Protein AF-A0A1L5J5A4-F1 (afdb_monomer_lite)

Structure (mmCIF, N/CA/C/O backbone):
data_AF-A0A1L5J5A4-F1
#
_entry.id   AF-A0A1L5J5A4-F1
#
loop_
_atom_site.group_PDB
_atom_site.id
_atom_site.type_symbol
_atom_site.label_atom_id
_atom_site.label_alt_id
_atom_site.label_comp_id
_atom_site.label_asym_id
_atom_site.label_entity_id
_atom_site.label_seq_id
_atom_site.pdbx_PDB_ins_code
_atom_site.Cartn_x
_atom_site.Cartn_y
_atom_site.Cartn_z
_atom_site.occupancy
_atom_site.B_iso_or_equiv
_atom_site.auth_seq_id
_atom_site.auth_comp_id
_atom_site.auth_asym_id
_atom_site.auth_atom_id
_atom_site.pdbx_PDB_model_num
ATOM 1 N N . ALA A 1 1 ? -9.194 -2.934 3.093 1.00 91.50 1 ALA A N 1
ATOM 2 C CA . ALA A 1 1 ? -9.887 -3.211 4.375 1.00 91.50 1 ALA A CA 1
ATOM 3 C C . ALA A 1 1 ? -11.382 -3.439 4.165 1.00 91.50 1 ALA A C 1
ATOM 5 O O . ALA A 1 1 ? -11.860 -4.494 4.552 1.00 91.50 1 ALA A O 1
ATOM 6 N N . LEU A 1 2 ? -12.110 -2.509 3.529 1.00 96.38 2 LEU A N 1
ATOM 7 C CA . LEU A 1 2 ? -13.568 -2.620 3.342 1.00 96.38 2 LEU A CA 1
ATOM 8 C C . LEU A 1 2 ? -14.022 -3.812 2.479 1.00 96.38 2 LEU A C 1
ATOM 10 O O . LEU A 1 2 ? -15.184 -4.178 2.550 1.00 96.38 2 LEU A O 1
ATOM 14 N N . ASP A 1 3 ? -13.128 -4.470 1.741 1.00 97.81 3 ASP A N 1
ATOM 15 C CA . ASP A 1 3 ? -13.433 -5.742 1.060 1.00 97.81 3 ASP A CA 1
ATOM 16 C C . ASP A 1 3 ? -13.565 -6.932 2.031 1.00 97.81 3 ASP A C 1
ATOM 18 O O . ASP A 1 3 ? -14.167 -7.946 1.694 1.00 97.81 3 ASP A O 1
ATOM 22 N N . PHE A 1 4 ? -13.026 -6.806 3.251 1.00 98.12 4 PHE A N 1
ATOM 23 C CA . PHE A 1 4 ? -13.013 -7.854 4.283 1.00 98.12 4 PHE A CA 1
ATOM 24 C C . PHE A 1 4 ? -13.818 -7.489 5.535 1.00 98.12 4 PHE A C 1
ATOM 26 O O . PHE A 1 4 ? -14.184 -8.380 6.303 1.00 98.12 4 PHE A O 1
ATOM 33 N N . VAL A 1 5 ? -14.073 -6.196 5.750 1.00 97.88 5 VAL A N 1
ATOM 34 C CA . VAL A 1 5 ? -14.747 -5.646 6.932 1.00 97.88 5 VAL A CA 1
ATOM 35 C C . VAL A 1 5 ? -16.132 -5.144 6.548 1.00 97.88 5 VAL A C 1
ATOM 37 O O . VAL A 1 5 ? -16.253 -4.256 5.706 1.00 97.88 5 VAL A O 1
ATOM 40 N N . ASP A 1 6 ? -17.162 -5.676 7.200 1.00 97.44 6 ASP A N 1
ATOM 41 C CA . ASP A 1 6 ? -18.549 -5.253 7.017 1.00 97.44 6 ASP A CA 1
ATOM 42 C C . ASP A 1 6 ? -18.928 -4.175 8.046 1.00 97.44 6 ASP A C 1
ATOM 44 O O . ASP A 1 6 ? -19.120 -4.441 9.237 1.00 97.44 6 ASP A O 1
ATOM 48 N N . MET A 1 7 ? -19.066 -2.938 7.562 1.00 92.00 7 MET A N 1
ATOM 49 C CA . MET A 1 7 ? -19.406 -1.770 8.380 1.00 92.00 7 MET A CA 1
ATOM 50 C C . MET A 1 7 ? -20.807 -1.864 9.000 1.00 92.00 7 MET A C 1
ATOM 52 O O . MET A 1 7 ? -21.028 -1.356 10.096 1.00 92.00 7 MET A O 1
ATOM 56 N N . VAL A 1 8 ? -21.769 -2.492 8.320 1.00 91.19 8 VAL A N 1
ATOM 57 C CA . VAL A 1 8 ? -23.135 -2.637 8.846 1.00 91.19 8 VAL A CA 1
ATOM 58 C C . VAL A 1 8 ? -23.162 -3.726 9.912 1.00 91.19 8 VAL A C 1
ATOM 60 O O . VAL A 1 8 ? -23.817 -3.560 10.939 1.00 91.19 8 VAL A O 1
ATOM 63 N N . SER A 1 9 ? -22.390 -4.799 9.725 1.00 96.50 9 SER A N 1
ATOM 64 C CA . SER A 1 9 ? -22.223 -5.843 10.743 1.00 96.50 9 SER A CA 1
ATOM 65 C C . SER A 1 9 ? -21.657 -5.287 12.057 1.00 96.50 9 SER A C 1
ATOM 67 O O . SER A 1 9 ? -22.151 -5.637 13.127 1.00 96.50 9 SER A O 1
ATOM 69 N N . ALA A 1 10 ? -20.714 -4.337 11.997 1.00 97.38 10 ALA A N 1
ATOM 70 C CA . ALA A 1 10 ? -20.144 -3.673 13.180 1.00 97.38 10 ALA A CA 1
ATOM 71 C C . ALA A 1 10 ? -21.185 -2.977 14.088 1.00 97.38 10 ALA A C 1
ATOM 73 O O . ALA A 1 10 ? -20.961 -2.823 15.293 1.00 97.38 10 ALA A O 1
ATOM 74 N N . LEU A 1 11 ? -22.341 -2.570 13.547 1.00 96.19 11 LEU A N 1
ATOM 75 C CA . LEU A 1 11 ? -23.434 -1.973 14.330 1.00 96.19 11 LEU A CA 1
ATOM 76 C C . LEU A 1 11 ? -24.084 -2.957 15.311 1.00 96.19 11 LEU A C 1
ATOM 78 O O . LEU A 1 11 ? -24.746 -2.521 16.249 1.00 96.19 11 LEU A O 1
ATOM 82 N N . ASN A 1 12 ? -23.897 -4.260 15.091 1.00 97.56 12 ASN A N 1
ATOM 83 C CA . ASN A 1 12 ? -24.468 -5.331 15.906 1.00 97.56 12 ASN A CA 1
ATOM 84 C C . ASN A 1 12 ? -23.473 -5.914 16.922 1.00 97.56 12 ASN A C 1
ATOM 86 O O . ASN A 1 12 ? -23.814 -6.867 17.615 1.00 97.56 12 ASN A O 1
ATOM 90 N N . ALA A 1 13 ? -22.252 -5.383 16.988 1.00 98.56 13 ALA A N 1
ATOM 91 C CA . ALA A 1 13 ? -21.214 -5.869 17.890 1.00 98.56 13 ALA A CA 1
ATOM 92 C C . ALA A 1 13 ? -21.530 -5.569 19.359 1.00 98.56 13 ALA A C 1
ATOM 94 O O . ALA A 1 13 ? -22.052 -4.496 19.668 1.00 98.56 13 ALA A O 1
ATOM 95 N N . ASP A 1 14 ? -21.134 -6.454 20.273 1.00 98.69 14 ASP A N 1
ATOM 96 C CA . ASP A 1 14 ? -21.024 -6.106 21.692 1.00 98.69 14 ASP A CA 1
ATOM 97 C C . ASP A 1 14 ? -19.698 -5.352 21.934 1.00 98.69 14 ASP A C 1
ATOM 99 O O . ASP A 1 14 ? -18.616 -5.924 21.740 1.00 98.69 14 ASP A O 1
ATOM 103 N N . PRO A 1 15 ? -19.721 -4.078 22.382 1.00 98.75 15 PRO A N 1
ATOM 104 C CA . PRO A 1 15 ? -18.502 -3.331 22.681 1.00 98.75 15 PRO A CA 1
ATOM 105 C C . PRO A 1 15 ? -17.607 -3.989 23.734 1.00 98.75 15 PRO A C 1
ATOM 107 O O . PRO A 1 15 ? -16.386 -3.822 23.688 1.00 98.75 15 PRO A O 1
ATOM 110 N N . LYS A 1 16 ? -18.182 -4.741 24.682 1.00 98.81 16 LYS A N 1
ATOM 111 C CA . LYS A 1 16 ? -17.401 -5.463 25.689 1.00 98.81 16 LYS A CA 1
ATOM 112 C C . LYS A 1 16 ? -16.663 -6.642 25.062 1.00 98.81 16 LYS A C 1
ATOM 114 O O . LYS A 1 16 ? -15.454 -6.741 25.236 1.00 98.81 16 LYS A O 1
ATOM 119 N N . ALA A 1 17 ? -17.352 -7.474 24.286 1.00 98.81 17 ALA A N 1
ATOM 120 C CA . ALA A 1 17 ? -16.714 -8.570 23.558 1.00 98.81 17 ALA A CA 1
ATOM 121 C C . ALA A 1 17 ? -15.677 -8.060 22.537 1.00 98.81 17 ALA A C 1
ATOM 123 O O . ALA A 1 17 ? -14.612 -8.651 22.379 1.00 98.81 17 ALA A O 1
ATOM 124 N N . THR A 1 18 ? -15.935 -6.911 21.903 1.00 98.88 18 THR A N 1
ATOM 125 C CA . THR A 1 18 ? -14.967 -6.232 21.022 1.00 98.88 18 THR A CA 1
ATOM 126 C C . THR A 1 18 ? -13.711 -5.805 21.786 1.00 98.88 18 THR A C 1
ATOM 128 O O . THR A 1 18 ? -12.595 -5.990 21.307 1.00 98.88 18 THR A O 1
ATOM 131 N N . SER A 1 19 ? -13.882 -5.267 22.996 1.00 98.81 19 SER A N 1
ATOM 132 C CA . SER A 1 19 ? -12.781 -4.915 23.897 1.00 98.81 19 SER A CA 1
ATOM 133 C C . SER A 1 19 ? -11.954 -6.133 24.306 1.00 98.81 19 SER A C 1
ATOM 135 O O . SER A 1 19 ? -10.729 -6.092 24.204 1.00 98.81 19 SER A O 1
ATOM 137 N N . GLU A 1 20 ? -12.613 -7.224 24.702 1.00 98.81 20 GLU A N 1
ATOM 138 C CA . GLU A 1 20 ? -11.960 -8.490 25.051 1.00 98.81 20 GLU A CA 1
ATOM 139 C C . GLU A 1 20 ? -11.174 -9.061 23.858 1.00 98.81 20 GLU A C 1
ATOM 141 O O . GLU A 1 20 ? -10.016 -9.449 24.018 1.00 98.81 20 GLU A O 1
ATOM 146 N N . LEU A 1 21 ? -11.751 -9.033 22.647 1.00 98.62 21 LEU A N 1
ATOM 147 C CA . LEU A 1 21 ? -11.064 -9.433 21.416 1.00 98.62 21 LEU A CA 1
ATOM 148 C C . LEU A 1 21 ? -9.815 -8.578 21.167 1.00 98.62 21 LEU A C 1
ATOM 150 O O . LEU A 1 21 ? -8.727 -9.133 21.017 1.00 98.62 21 LEU A O 1
ATOM 154 N N . ALA A 1 22 ? -9.946 -7.250 21.167 1.00 98.69 22 ALA A N 1
ATOM 155 C CA . ALA A 1 22 ? -8.833 -6.338 20.907 1.00 98.69 22 ALA A CA 1
ATOM 156 C C . ALA A 1 22 ? -7.679 -6.527 21.910 1.00 98.69 22 ALA A C 1
ATOM 158 O O . ALA A 1 22 ? -6.513 -6.556 21.518 1.00 98.69 22 ALA A O 1
ATOM 159 N N . GLN A 1 23 ? -7.999 -6.721 23.194 1.00 98.69 23 GLN A N 1
ATOM 160 C CA . GLN A 1 23 ? -7.014 -6.974 24.253 1.00 98.69 23 GLN A CA 1
ATOM 161 C C . GLN A 1 23 ? -6.383 -8.368 24.171 1.00 98.69 23 GLN A C 1
ATOM 163 O O . GLN A 1 23 ? -5.263 -8.560 24.639 1.00 98.69 23 GLN A O 1
ATOM 168 N N . SER A 1 24 ? -7.077 -9.346 23.580 1.00 98.56 24 SER A N 1
ATOM 169 C CA . SER A 1 24 ? -6.535 -10.698 23.400 1.00 98.56 24 SER A CA 1
ATOM 170 C C . SER A 1 24 ? -5.457 -10.779 22.316 1.00 98.56 24 SER A C 1
ATOM 172 O O . SER A 1 24 ? -4.601 -11.660 22.378 1.00 98.56 24 SER A O 1
ATOM 174 N N . ILE A 1 25 ? -5.481 -9.864 21.339 1.00 98.12 25 ILE A N 1
ATOM 175 C CA . ILE A 1 25 ? -4.564 -9.877 20.189 1.00 98.12 25 ILE A CA 1
ATOM 176 C C . ILE A 1 25 ? -3.464 -8.816 20.274 1.00 98.12 25 ILE A C 1
ATOM 178 O O . ILE A 1 25 ? -2.493 -8.887 19.523 1.00 98.12 25 ILE A O 1
ATOM 182 N N . SER A 1 26 ? -3.615 -7.810 21.142 1.00 98.38 26 SER A N 1
ATOM 183 C CA . SER A 1 26 ? -2.713 -6.662 21.183 1.00 98.38 26 SER A CA 1
ATOM 184 C C . SER A 1 26 ? -2.706 -5.945 22.534 1.00 98.38 26 SER A C 1
ATOM 186 O O . SER A 1 26 ? -3.701 -5.901 23.255 1.00 98.38 26 SER A O 1
ATOM 188 N N . SER A 1 27 ? -1.577 -5.305 22.844 1.00 97.69 27 SER A N 1
ATOM 189 C CA . SER A 1 27 ? -1.415 -4.373 23.964 1.00 97.69 27 SER A CA 1
ATOM 190 C C . SER A 1 27 ? -1.791 -2.923 23.619 1.00 97.69 27 SER A C 1
ATOM 192 O O . SER A 1 27 ? -1.535 -2.019 24.420 1.00 97.69 27 SER A O 1
ATOM 194 N N . TYR A 1 28 ? -2.406 -2.678 22.453 1.00 98.19 28 TYR A N 1
ATOM 195 C CA . TYR A 1 28 ? -2.808 -1.337 22.033 1.00 98.19 28 TYR A CA 1
ATOM 196 C C . TYR A 1 28 ? -3.770 -0.694 23.057 1.00 98.19 28 TYR A C 1
ATOM 198 O O . TYR A 1 28 ? -4.799 -1.282 23.414 1.00 98.19 28 TYR A O 1
ATOM 206 N N . PRO A 1 29 ? -3.482 0.528 23.547 1.00 97.44 29 PRO A N 1
ATOM 207 C CA . PRO A 1 29 ? -4.173 1.085 24.712 1.00 97.44 29 PRO A CA 1
ATOM 208 C C . PRO A 1 29 ? -5.627 1.498 24.452 1.00 97.44 29 PRO A C 1
ATOM 210 O O . PRO A 1 29 ? -6.421 1.576 25.391 1.00 97.44 29 PRO A O 1
ATOM 213 N N . LYS A 1 30 ? -6.007 1.791 23.202 1.00 98.06 30 LYS A N 1
ATOM 214 C CA . LYS A 1 30 ? -7.375 2.214 22.857 1.00 98.06 30 LYS A CA 1
ATOM 215 C C . LYS A 1 30 ? -8.279 1.007 22.618 1.00 98.06 30 LYS A C 1
ATOM 217 O O . LYS A 1 30 ? -8.730 0.762 21.508 1.00 98.06 30 LYS A O 1
ATOM 222 N N . SER A 1 31 ? -8.523 0.249 23.679 1.00 98.38 31 SER A N 1
ATOM 223 C CA . SER A 1 31 ? -9.217 -1.039 23.604 1.00 98.38 31 SER A CA 1
ATOM 224 C C . SER A 1 31 ? -10.299 -1.202 24.669 1.00 98.38 31 SER A C 1
ATOM 226 O O . SER A 1 31 ? -10.695 -2.322 24.966 1.00 98.38 31 SER A O 1
ATOM 228 N N . SER A 1 32 ? -10.776 -0.117 25.290 1.00 98.62 32 SER A N 1
ATOM 229 C CA . SER A 1 32 ? -11.789 -0.196 26.353 1.00 98.62 32 SER A CA 1
ATOM 230 C C . SER A 1 32 ? -13.206 -0.433 25.800 1.00 98.62 32 SER A C 1
ATOM 232 O O . SER A 1 32 ? -13.511 0.010 24.688 1.00 98.62 32 SER A O 1
ATOM 234 N N . PRO A 1 33 ? -14.126 -1.040 26.578 1.00 98.69 33 PRO A N 1
ATOM 235 C CA . PRO A 1 33 ? -15.514 -1.215 26.140 1.00 98.69 33 PRO A CA 1
ATOM 236 C C . PRO A 1 33 ? -16.207 0.118 25.829 1.00 98.69 33 PRO A C 1
ATOM 238 O O . PRO A 1 33 ? -16.959 0.226 24.864 1.00 98.69 33 PRO A O 1
ATOM 241 N N . GLY A 1 34 ? -15.916 1.159 26.620 1.00 98.62 34 GLY A N 1
ATOM 242 C CA . GLY A 1 34 ? -16.444 2.507 26.397 1.00 98.62 34 GLY A CA 1
ATOM 243 C C . GLY A 1 34 ? -15.971 3.112 25.074 1.00 98.62 34 GLY A C 1
ATOM 244 O O . GLY A 1 34 ? -16.781 3.662 24.336 1.00 98.62 34 GLY A O 1
ATOM 245 N N . TYR A 1 35 ? -14.692 2.933 24.726 1.00 98.62 35 TYR A N 1
ATOM 246 C CA . TYR A 1 35 ? -14.148 3.387 23.444 1.00 98.62 35 TYR A CA 1
ATOM 247 C C . TYR A 1 35 ? -14.866 2.730 22.257 1.00 98.62 35 TYR A C 1
ATOM 249 O O . TYR A 1 35 ? -15.306 3.427 21.342 1.00 98.62 35 TYR A O 1
ATOM 257 N N . PHE A 1 36 ? -15.051 1.407 22.287 1.00 98.75 36 PHE A N 1
ATOM 258 C CA . PHE A 1 36 ? -15.766 0.707 21.216 1.00 98.75 36 PHE A CA 1
ATOM 259 C C . PHE A 1 36 ? -17.254 1.064 21.168 1.00 98.75 36 PHE A C 1
ATOM 261 O O . PHE A 1 36 ? -17.804 1.205 20.078 1.00 98.75 36 PHE A O 1
ATOM 268 N N . SER A 1 37 ? -17.890 1.305 22.317 1.00 98.62 37 SER A N 1
ATOM 269 C CA . SER A 1 37 ? -19.266 1.809 22.379 1.00 98.62 37 SER A CA 1
ATOM 270 C C . SER A 1 37 ? -19.386 3.184 21.713 1.00 98.62 37 SER A C 1
ATOM 272 O O . SER A 1 37 ? -20.321 3.425 20.949 1.00 98.62 37 SER A O 1
ATOM 274 N N . ASP A 1 38 ? -18.432 4.086 21.953 1.00 98.56 38 ASP A N 1
ATOM 275 C CA . ASP A 1 38 ? -18.410 5.410 21.329 1.00 98.56 38 ASP A CA 1
ATOM 276 C C . ASP A 1 38 ? -18.155 5.329 19.817 1.00 98.56 38 ASP A C 1
ATOM 278 O O . ASP A 1 38 ? -18.808 6.036 19.044 1.00 98.56 38 ASP A O 1
ATOM 282 N N . MET A 1 39 ? -17.262 4.438 19.371 1.00 97.94 39 MET A N 1
ATOM 283 C CA . MET A 1 39 ? -17.015 4.201 17.943 1.00 97.94 39 MET A CA 1
ATOM 284 C C . MET A 1 39 ? -18.236 3.608 17.241 1.00 97.94 39 MET A C 1
ATOM 286 O O . MET A 1 39 ? -18.628 4.094 16.177 1.00 97.94 39 MET A O 1
ATOM 290 N N . GLN A 1 40 ? -18.891 2.625 17.859 1.00 98.06 40 GLN A N 1
ATOM 291 C CA . GLN A 1 40 ? -20.128 2.048 17.343 1.00 98.06 40 GLN A CA 1
ATOM 292 C C . GLN A 1 40 ? -21.233 3.100 17.273 1.00 98.06 40 GLN A C 1
ATOM 294 O O . GLN A 1 40 ? -21.901 3.219 16.250 1.00 98.06 40 GLN A O 1
ATOM 299 N N . LYS A 1 41 ? -21.401 3.917 18.320 1.00 97.94 41 LYS A N 1
ATOM 300 C CA . LYS A 1 41 ? -22.377 5.012 18.332 1.00 97.94 41 LYS A CA 1
ATOM 301 C C . LYS A 1 41 ? -22.089 6.033 17.235 1.00 97.94 41 LYS A C 1
ATOM 303 O O . LYS A 1 41 ? -23.014 6.477 16.563 1.00 97.94 41 LYS A O 1
ATOM 308 N N . LYS A 1 42 ? -20.822 6.399 17.026 1.00 96.12 42 LYS A N 1
ATOM 309 C CA . LYS A 1 42 ? -20.411 7.304 15.946 1.00 96.12 42 LYS A CA 1
ATOM 310 C C . LYS A 1 42 ? -20.781 6.737 14.574 1.00 96.12 42 LYS A C 1
ATOM 312 O O . LYS A 1 42 ? -21.346 7.466 13.759 1.00 96.12 42 LYS A O 1
ATOM 317 N N . LEU A 1 43 ? -20.510 5.452 14.342 1.00 94.62 43 LEU A N 1
ATOM 318 C CA . LEU A 1 43 ? -20.893 4.762 13.110 1.00 94.62 43 LEU A CA 1
ATOM 319 C C . LEU A 1 43 ? -22.417 4.693 12.948 1.00 94.62 43 LEU A C 1
ATOM 321 O O . LEU A 1 43 ? -22.934 5.003 11.880 1.00 94.62 43 LEU A O 1
ATOM 325 N N . LYS A 1 44 ? -23.139 4.357 14.019 1.00 95.12 44 LYS A N 1
ATOM 326 C CA . LYS A 1 44 ? -24.601 4.283 14.039 1.00 95.12 44 LYS A CA 1
ATOM 327 C C . LYS A 1 44 ? -25.238 5.616 13.667 1.00 95.12 44 LYS A C 1
ATOM 329 O O . LYS A 1 44 ? -26.027 5.656 12.732 1.00 95.12 44 LYS A O 1
ATOM 334 N N . THR A 1 45 ? -24.832 6.707 14.314 1.00 95.12 45 THR A N 1
ATOM 335 C CA . THR A 1 45 ? -25.320 8.057 13.993 1.00 95.12 45 THR A CA 1
ATOM 336 C C . THR A 1 45 ? -25.052 8.423 12.532 1.00 95.12 45 THR A C 1
ATOM 338 O O . THR A 1 45 ? -25.902 9.027 11.883 1.00 95.12 45 THR A O 1
ATOM 341 N N . PHE A 1 46 ? -23.883 8.055 11.994 1.00 92.06 46 PHE A N 1
ATOM 342 C CA . PHE A 1 46 ? -23.551 8.299 10.589 1.00 92.06 46 PHE A CA 1
ATOM 343 C C . PHE A 1 46 ? -24.487 7.541 9.635 1.00 92.06 46 PHE A C 1
ATOM 345 O O . PHE A 1 46 ? -24.983 8.119 8.669 1.00 92.06 46 PHE A O 1
ATOM 352 N N . VAL A 1 47 ? -24.769 6.268 9.929 1.00 89.88 47 VAL A N 1
ATOM 353 C CA . VAL A 1 47 ? -25.668 5.423 9.129 1.00 89.88 47 VAL A CA 1
ATOM 354 C C . VAL A 1 47 ? -27.122 5.892 9.226 1.00 89.88 47 VAL A C 1
ATOM 356 O O . VAL A 1 47 ? -27.785 6.049 8.202 1.00 89.88 47 VAL A O 1
ATOM 359 N N . GLU A 1 48 ? -27.609 6.180 10.434 1.00 90.12 48 GLU A N 1
ATOM 360 C CA . GLU A 1 48 ? -28.975 6.663 10.688 1.00 90.12 48 GLU A CA 1
ATOM 361 C C . GLU A 1 48 ? -29.236 8.050 10.088 1.00 90.12 48 GLU A C 1
ATOM 363 O O . GLU A 1 48 ? -30.371 8.368 9.737 1.00 90.12 48 GLU A O 1
ATOM 368 N N . GLY A 1 49 ? -28.191 8.860 9.897 1.00 90.38 49 GLY A N 1
ATOM 369 C CA . GLY A 1 49 ? -28.280 10.137 9.191 1.00 90.38 49 GLY A CA 1
ATOM 370 C C . GLY A 1 49 ? -28.621 10.016 7.699 1.00 90.38 49 GLY A C 1
ATOM 371 O O . GLY A 1 49 ? -28.885 11.030 7.057 1.00 90.38 49 GLY A O 1
ATOM 372 N N . GLY A 1 50 ? -28.596 8.809 7.116 1.00 88.19 50 GLY A N 1
ATOM 373 C CA . GLY A 1 50 ? -28.972 8.545 5.719 1.00 88.19 50 GLY A CA 1
ATOM 374 C C . GLY A 1 50 ? -27.984 9.063 4.663 1.00 88.19 50 GLY A C 1
ATOM 375 O O . GLY A 1 50 ? -28.158 8.803 3.474 1.00 88.19 50 GLY A O 1
ATOM 376 N N . GLN A 1 51 ? -26.922 9.761 5.074 1.00 92.31 51 GLN A N 1
ATOM 377 C CA . GLN A 1 51 ? -25.882 10.315 4.205 1.00 92.31 51 GLN A CA 1
ATOM 378 C C . GLN A 1 51 ? -24.611 9.460 4.262 1.00 92.31 51 GLN A C 1
ATOM 380 O O . GLN A 1 51 ? -23.573 9.884 4.761 1.00 92.31 51 GLN A O 1
ATOM 385 N N . LEU A 1 52 ? -24.692 8.241 3.723 1.00 88.88 52 LEU A N 1
ATOM 386 C CA . LEU A 1 52 ? -23.635 7.228 3.851 1.00 88.88 52 LEU A CA 1
ATOM 387 C C . LEU A 1 52 ? -22.317 7.567 3.134 1.00 88.88 52 LEU A C 1
ATOM 389 O O . LEU A 1 52 ? -21.313 6.897 3.370 1.00 88.88 52 LEU A O 1
ATOM 393 N N . GLY A 1 53 ? -22.291 8.588 2.273 1.00 93.62 53 GLY A N 1
ATOM 394 C CA . GLY A 1 53 ? -21.079 9.036 1.584 1.00 93.62 53 GLY A CA 1
ATOM 395 C C . GLY A 1 53 ? -20.352 7.882 0.890 1.00 93.62 53 GLY A C 1
ATOM 396 O O . GLY A 1 53 ? -20.947 7.160 0.094 1.00 93.62 53 GLY A O 1
ATOM 397 N N . ILE A 1 54 ? -19.081 7.676 1.244 1.00 93.00 54 ILE A N 1
ATOM 398 C CA . ILE A 1 54 ? -18.236 6.599 0.699 1.00 93.00 54 ILE A CA 1
ATOM 399 C C . ILE A 1 54 ? -18.721 5.176 1.038 1.00 93.00 54 ILE A C 1
ATOM 401 O O . ILE A 1 54 ? -18.214 4.216 0.470 1.00 93.00 54 ILE A O 1
ATOM 405 N N . PHE A 1 55 ? -19.686 5.022 1.950 1.00 92.44 55 PHE A N 1
ATOM 406 C CA . PHE A 1 55 ? -20.278 3.733 2.323 1.00 92.44 55 PHE A CA 1
ATOM 407 C C . PHE A 1 55 ? -21.631 3.472 1.640 1.00 92.44 55 PHE A C 1
ATOM 409 O O . PHE A 1 55 ? -22.249 2.432 1.882 1.00 92.44 55 PHE A O 1
ATOM 416 N N . ALA A 1 56 ? -22.122 4.399 0.812 1.00 92.88 56 ALA A N 1
ATOM 417 C CA . ALA A 1 56 ? -23.355 4.215 0.052 1.00 92.88 56 ALA A CA 1
ATOM 418 C C . ALA A 1 56 ? -23.168 3.170 -1.063 1.00 92.88 56 ALA A C 1
ATOM 420 O O . ALA A 1 56 ? -22.131 3.148 -1.716 1.00 92.88 56 ALA A O 1
ATOM 421 N N . GLN A 1 57 ? -24.193 2.338 -1.303 1.00 91.94 57 GLN A N 1
ATOM 422 C CA . GLN A 1 57 ? -24.222 1.332 -2.386 1.00 91.94 57 GLN A CA 1
ATOM 423 C C . GLN A 1 57 ? -23.033 0.348 -2.392 1.00 91.94 57 GLN A C 1
ATOM 425 O O . GLN A 1 57 ? -22.708 -0.233 -3.424 1.00 91.94 57 GLN A O 1
ATOM 430 N N . ALA A 1 58 ? -22.398 0.149 -1.238 1.00 94.50 58 ALA A N 1
ATOM 431 C CA . ALA A 1 58 ? -21.353 -0.848 -1.058 1.00 94.50 58 ALA A CA 1
ATOM 432 C C . ALA A 1 58 ? -21.945 -2.244 -0.778 1.00 94.50 58 ALA A C 1
ATOM 434 O O . ALA A 1 58 ? -23.159 -2.428 -0.686 1.00 94.50 58 ALA A O 1
ATOM 435 N N . TYR A 1 59 ? -21.072 -3.240 -0.640 1.00 96.62 59 TYR A N 1
ATOM 436 C CA . TYR A 1 59 ? -21.428 -4.662 -0.639 1.00 96.62 59 TYR A CA 1
ATOM 437 C C . TYR A 1 59 ? -21.887 -5.216 0.722 1.00 96.62 59 TYR A C 1
ATOM 439 O O . TYR A 1 59 ? -21.822 -6.422 0.938 1.00 96.62 59 TYR A O 1
ATOM 447 N N . TRP A 1 60 ? -22.321 -4.370 1.659 1.00 95.81 60 TRP A N 1
ATOM 448 C CA . TRP A 1 60 ? -22.648 -4.774 3.036 1.00 95.81 60 TRP A CA 1
ATOM 449 C C . TRP A 1 60 ? -23.625 -5.960 3.092 1.00 95.81 60 TRP A C 1
ATOM 451 O O . TRP A 1 60 ? -24.608 -6.001 2.351 1.00 95.81 60 TRP A O 1
ATOM 461 N N . GLY A 1 61 ? -23.355 -6.938 3.961 1.00 95.88 61 GLY A N 1
ATOM 462 C CA . GLY A 1 61 ? -24.120 -8.183 4.068 1.00 95.88 61 GLY A CA 1
ATOM 463 C C . GLY A 1 61 ? -23.817 -9.234 2.993 1.00 95.88 61 GLY A C 1
ATOM 464 O O . GLY A 1 61 ? -24.412 -10.313 3.015 1.00 95.88 61 GLY A O 1
ATOM 465 N N . HIS A 1 62 ? -22.903 -8.965 2.053 1.00 98.31 62 HIS A N 1
ATOM 466 C CA . HIS A 1 62 ? -22.493 -9.953 1.058 1.00 98.31 62 HIS A CA 1
ATOM 467 C C . HIS A 1 62 ? -21.913 -11.212 1.738 1.00 98.31 62 HIS A C 1
ATOM 469 O O . HIS A 1 62 ? -21.087 -11.090 2.644 1.00 98.31 62 HIS A O 1
ATOM 475 N N . PRO A 1 63 ? -22.256 -12.436 1.283 1.00 97.81 63 PRO A N 1
ATOM 476 C CA . PRO A 1 63 ? -21.845 -13.687 1.934 1.00 97.81 63 PRO A CA 1
ATOM 477 C C . PRO A 1 63 ? -20.330 -13.935 1.943 1.00 97.81 63 PRO A C 1
ATOM 479 O O . PRO A 1 63 ? -19.865 -14.858 2.618 1.00 97.81 63 PRO A O 1
ATOM 482 N N . ALA A 1 64 ? -19.558 -13.156 1.180 1.00 98.12 64 ALA A N 1
ATOM 483 C CA . ALA A 1 64 ? -18.101 -13.186 1.245 1.00 98.12 64 ALA A CA 1
ATOM 484 C C . ALA A 1 64 ? -17.549 -12.541 2.520 1.00 98.12 64 ALA A C 1
ATOM 486 O O . ALA A 1 64 ? -16.453 -12.922 2.897 1.00 98.12 64 ALA A O 1
ATOM 487 N N . TYR A 1 65 ? -18.272 -11.652 3.211 1.00 98.56 65 TYR A N 1
ATOM 488 C CA . TYR A 1 65 ? -17.840 -11.163 4.521 1.00 98.56 65 TYR A CA 1
ATOM 489 C C . TYR A 1 65 ? -17.947 -12.278 5.567 1.00 98.56 65 TYR A C 1
ATOM 491 O O . TYR A 1 65 ? -18.995 -12.907 5.717 1.00 98.56 65 TYR A O 1
ATOM 499 N N . LYS A 1 66 ? -16.847 -12.544 6.279 1.00 98.44 66 LYS A N 1
ATOM 500 C CA . LYS A 1 66 ? -16.721 -13.649 7.250 1.00 98.44 66 LYS A CA 1
ATOM 501 C C . LYS A 1 66 ? -16.444 -13.206 8.681 1.00 98.44 66 LYS A C 1
ATOM 503 O O . LYS A 1 66 ? -16.540 -14.029 9.587 1.00 98.44 66 LYS A O 1
ATOM 508 N N . LEU A 1 67 ? -16.089 -11.940 8.889 1.00 98.56 67 LEU A N 1
ATOM 509 C CA . LEU A 1 67 ? -15.771 -11.435 10.221 1.00 98.56 67 LEU A CA 1
ATOM 510 C C . LEU A 1 67 ? -17.028 -11.364 11.103 1.00 98.56 67 LEU A C 1
ATOM 512 O O . LEU A 1 67 ? -18.074 -10.908 10.623 1.00 98.56 67 LEU A O 1
ATOM 516 N N . PRO A 1 68 ? -16.936 -11.746 12.391 1.00 98.44 68 PRO A N 1
ATOM 517 C CA . PRO A 1 68 ? -17.998 -11.487 13.352 1.00 98.44 68 PRO A CA 1
ATOM 518 C C . PRO A 1 68 ? -18.154 -9.974 13.595 1.00 98.44 68 PRO A C 1
ATOM 520 O O . PRO A 1 68 ? -17.204 -9.215 13.362 1.00 98.44 68 PRO A O 1
ATOM 523 N N . PRO A 1 69 ? -19.323 -9.520 14.086 1.00 98.62 69 PRO A N 1
ATOM 524 C CA . PRO A 1 69 ? -19.572 -8.114 14.403 1.00 98.62 69 PRO A CA 1
ATOM 525 C C . PRO A 1 69 ? -18.455 -7.456 15.224 1.00 98.62 69 PRO A C 1
ATOM 527 O O . PRO A 1 69 ? -18.026 -6.354 14.890 1.00 98.62 69 PRO A O 1
ATOM 530 N N . GLU A 1 70 ? -17.927 -8.146 16.236 1.00 98.75 70 GLU A N 1
ATOM 531 C CA . GLU A 1 70 ? -16.870 -7.649 17.126 1.00 98.75 70 GLU A CA 1
ATOM 532 C C . GLU A 1 70 ? -15.569 -7.358 16.367 1.00 98.75 70 GLU A C 1
ATOM 534 O O . GLU A 1 70 ? -14.978 -6.289 16.519 1.00 98.75 70 GLU A O 1
ATOM 539 N N . ALA A 1 71 ? -15.144 -8.267 15.485 1.00 98.69 71 ALA A N 1
ATOM 540 C CA . ALA A 1 71 ? -13.957 -8.057 14.658 1.00 98.69 71 ALA A CA 1
ATOM 541 C C . ALA A 1 71 ? -14.175 -6.931 13.636 1.00 98.69 71 ALA A C 1
ATOM 543 O O . ALA A 1 71 ? -13.253 -6.159 13.368 1.00 98.69 71 ALA A O 1
ATOM 544 N N . ASN A 1 72 ? -15.397 -6.793 13.105 1.00 98.69 72 ASN A N 1
ATOM 545 C CA . ASN A 1 72 ? -15.736 -5.662 12.246 1.00 98.69 72 ASN A CA 1
ATOM 546 C C . ASN A 1 72 ? -15.623 -4.340 13.014 1.00 98.69 72 ASN A C 1
ATOM 548 O O . ASN A 1 72 ? -14.927 -3.442 12.553 1.00 98.69 72 ASN A O 1
ATOM 552 N N . LEU A 1 73 ? -16.240 -4.215 14.196 1.00 98.75 73 LEU A N 1
ATOM 553 C CA . LEU A 1 73 ? -16.188 -2.983 14.991 1.00 98.75 73 LEU A CA 1
ATOM 554 C C . LEU A 1 73 ? -14.754 -2.610 15.391 1.00 98.75 73 LEU A C 1
ATOM 556 O O . LEU A 1 73 ? -14.387 -1.435 15.300 1.00 98.75 73 LEU A O 1
ATOM 560 N N . MET A 1 74 ? -13.936 -3.596 15.768 1.00 98.75 74 MET A N 1
ATOM 561 C CA . MET A 1 74 ? -12.510 -3.397 16.030 1.00 98.75 74 MET A CA 1
ATOM 562 C C . MET A 1 74 ? -11.791 -2.819 14.803 1.00 98.75 74 MET A C 1
ATOM 564 O O . MET A 1 74 ? -11.173 -1.758 14.892 1.00 98.75 74 MET A O 1
ATOM 568 N N . ALA A 1 75 ? -11.949 -3.452 13.636 1.00 98.56 75 ALA A N 1
ATOM 569 C CA . ALA A 1 75 ? -11.318 -3.002 12.399 1.00 98.56 75 ALA A CA 1
ATOM 570 C C . ALA A 1 75 ? -11.824 -1.621 11.937 1.00 98.56 75 ALA A C 1
ATOM 572 O O . ALA A 1 75 ? -11.050 -0.829 11.400 1.00 98.56 75 ALA A O 1
ATOM 573 N N . VAL A 1 76 ? -13.098 -1.282 12.176 1.00 97.94 76 VAL A N 1
ATOM 574 C CA . VAL A 1 76 ? -13.630 0.067 11.917 1.00 97.94 76 VAL A CA 1
ATOM 575 C C . VAL A 1 76 ? -12.969 1.107 12.817 1.00 97.94 76 VAL A C 1
ATOM 577 O O . VAL A 1 76 ? -12.579 2.175 12.338 1.00 97.94 76 VAL A O 1
ATOM 580 N N . ALA A 1 77 ? -12.828 0.817 14.111 1.00 98.31 77 ALA A N 1
ATOM 581 C CA . ALA A 1 77 ? -12.148 1.721 15.030 1.00 98.31 77 ALA A CA 1
ATOM 582 C C . ALA A 1 77 ? -10.694 1.949 14.584 1.00 98.31 77 ALA A C 1
ATOM 584 O O . ALA A 1 77 ? -10.269 3.095 14.423 1.00 98.31 77 ALA A O 1
ATOM 585 N N . HIS A 1 78 ? -9.966 0.875 14.269 1.00 98.62 78 HIS A N 1
ATOM 586 C CA . HIS A 1 78 ? -8.588 0.948 13.786 1.00 98.62 78 HIS A CA 1
ATOM 587 C C . HIS A 1 78 ? -8.458 1.640 12.422 1.00 98.62 78 HIS A C 1
ATOM 589 O O . HIS A 1 78 ? -7.504 2.385 12.215 1.00 98.62 78 HIS A O 1
ATOM 595 N N . TYR A 1 79 ? -9.436 1.505 11.521 1.00 98.19 79 TYR A N 1
ATOM 596 C CA . TYR A 1 79 ? -9.497 2.270 10.270 1.00 98.19 79 TYR A CA 1
ATOM 597 C C . TYR A 1 79 ? -9.544 3.785 10.534 1.00 98.19 79 TYR A C 1
ATOM 599 O O . TYR A 1 79 ? -8.801 4.554 9.921 1.00 98.19 79 TYR A O 1
ATOM 607 N N . LEU A 1 80 ? -10.377 4.233 11.481 1.00 96.69 80 LEU A N 1
ATOM 608 C CA . LEU A 1 80 ? -10.477 5.651 11.846 1.00 96.69 80 LEU A CA 1
ATOM 609 C C . LEU A 1 80 ? -9.213 6.164 12.556 1.00 96.69 80 LEU A C 1
ATOM 611 O O . LEU A 1 80 ? -8.794 7.305 12.331 1.00 96.69 80 LEU A O 1
ATOM 615 N N . GLU A 1 81 ? -8.587 5.328 13.384 1.00 97.69 81 GLU A N 1
ATOM 616 C CA . GLU A 1 81 ? -7.296 5.633 14.007 1.00 97.69 81 GLU A CA 1
ATOM 617 C C . GLU A 1 81 ? -6.188 5.743 12.954 1.00 97.69 81 GLU A C 1
ATOM 619 O O . GLU A 1 81 ? -5.438 6.720 12.960 1.00 97.69 81 GLU A O 1
ATOM 624 N N . ALA A 1 82 ? -6.138 4.816 11.990 1.00 98.56 82 ALA A N 1
ATOM 625 C CA . ALA A 1 82 ? -5.166 4.807 10.901 1.00 98.56 82 ALA A CA 1
ATOM 626 C C . ALA A 1 82 ? -5.249 6.082 10.053 1.00 98.56 82 ALA A C 1
ATOM 628 O O . ALA A 1 82 ? -4.213 6.656 9.724 1.00 98.56 82 ALA A O 1
ATOM 629 N N . LEU A 1 83 ? -6.460 6.584 9.769 1.00 97.81 83 LEU A N 1
ATOM 630 C CA . LEU A 1 83 ? -6.666 7.857 9.063 1.00 97.81 83 LEU A CA 1
ATOM 631 C C . LEU A 1 83 ? -6.068 9.061 9.808 1.00 97.81 83 LEU A C 1
ATOM 633 O O . LEU A 1 83 ? -5.593 10.004 9.172 1.00 97.81 83 LEU A O 1
ATOM 637 N N . SER A 1 84 ? -6.073 9.045 11.141 1.00 97.12 84 SER A N 1
ATOM 638 C CA . SER A 1 84 ? -5.457 10.106 11.948 1.00 97.12 84 SER A CA 1
ATOM 639 C C . SER A 1 84 ? -3.944 9.918 12.063 1.00 97.12 84 SER A C 1
ATOM 641 O O . SER A 1 84 ? -3.184 10.872 11.884 1.00 97.12 84 SER A O 1
ATOM 643 N N . TRP A 1 85 ? -3.509 8.683 12.315 1.00 98.44 85 TRP A N 1
ATOM 644 C CA . TRP A 1 85 ? -2.110 8.299 12.477 1.00 98.44 85 TRP A CA 1
ATOM 645 C C . TRP A 1 85 ? -1.281 8.572 11.216 1.00 98.44 85 TRP A C 1
ATOM 647 O O . TRP A 1 85 ? -0.216 9.182 11.321 1.00 98.44 85 TRP A O 1
ATOM 657 N N . GLN A 1 86 ? -1.790 8.225 10.025 1.00 98.06 86 GLN A N 1
ATOM 658 C CA . GLN A 1 86 ? -1.056 8.383 8.759 1.00 98.06 86 GLN A CA 1
ATOM 659 C C . GLN A 1 86 ? -0.634 9.841 8.496 1.00 98.06 86 GLN A C 1
ATOM 661 O O . GLN A 1 86 ? 0.488 10.106 8.065 1.00 98.06 86 GLN A O 1
ATOM 666 N N . ARG A 1 87 ? -1.484 10.809 8.872 1.00 98.00 87 ARG A N 1
ATOM 667 C CA . ARG A 1 87 ? -1.190 12.247 8.767 1.00 98.00 87 ARG A CA 1
ATOM 668 C C . ARG A 1 87 ? -0.028 12.648 9.672 1.00 98.00 87 ARG A C 1
ATOM 670 O O . ARG A 1 87 ? 0.774 13.508 9.315 1.00 98.00 87 ARG A O 1
ATOM 677 N N . ASP A 1 88 ? 0.032 12.084 10.875 1.00 97.62 88 ASP A N 1
ATOM 678 C CA . ASP A 1 88 ? 1.055 12.445 11.850 1.00 97.62 88 ASP A CA 1
ATOM 679 C C . ASP A 1 88 ? 2.417 11.863 11.485 1.00 97.62 88 ASP A C 1
ATOM 681 O O . ASP A 1 88 ? 3.421 12.561 11.627 1.00 97.62 88 ASP A O 1
ATOM 685 N N . VAL A 1 89 ? 2.460 10.640 10.959 1.00 98.31 89 VAL A N 1
ATOM 686 C CA . VAL A 1 89 ? 3.722 10.015 10.546 1.00 98.31 89 VAL A CA 1
ATOM 687 C C . VAL A 1 89 ? 4.266 10.585 9.232 1.00 98.31 89 VAL A C 1
ATOM 689 O O . VAL A 1 89 ? 5.481 10.656 9.052 1.00 98.31 89 VAL A O 1
ATOM 692 N N . ALA A 1 90 ? 3.401 11.135 8.370 1.00 98.38 90 ALA A N 1
ATOM 693 C CA . ALA A 1 90 ? 3.803 11.868 7.166 1.00 98.38 90 ALA A CA 1
ATOM 694 C C . ALA A 1 90 ? 4.696 13.094 7.456 1.00 98.38 90 ALA A C 1
ATOM 696 O O . ALA A 1 90 ? 5.447 13.535 6.583 1.00 98.38 90 ALA A O 1
ATOM 697 N N . LYS A 1 91 ? 4.679 13.616 8.695 1.00 98.31 91 LYS A N 1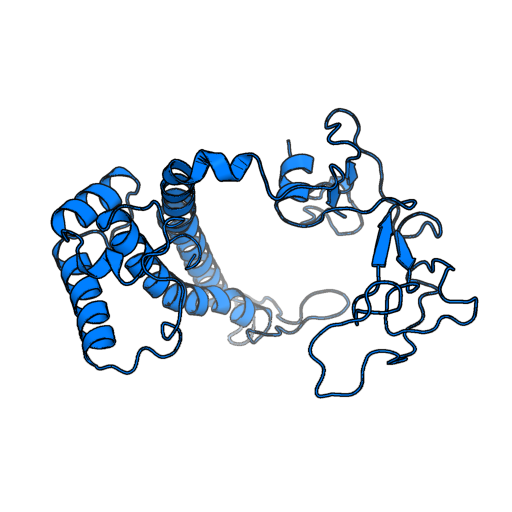
ATOM 698 C CA . LYS A 1 91 ? 5.569 14.703 9.140 1.00 98.31 91 LYS A CA 1
ATOM 699 C C . LYS A 1 91 ? 7.050 14.330 9.055 1.00 98.31 91 LYS A C 1
ATOM 701 O O . LYS A 1 91 ? 7.870 15.238 8.960 1.00 98.31 91 LYS A O 1
ATOM 706 N N . LEU A 1 92 ? 7.395 13.037 9.028 1.00 98.44 92 LEU A N 1
ATOM 707 C CA . LEU A 1 92 ? 8.769 12.585 8.798 1.00 98.44 92 LEU A CA 1
ATOM 708 C C . LEU A 1 92 ? 9.317 13.149 7.479 1.00 98.44 92 LEU A C 1
ATOM 710 O O . LEU A 1 92 ? 10.392 13.744 7.454 1.00 98.44 92 LEU A O 1
ATOM 714 N N . HIS A 1 93 ? 8.533 13.053 6.400 1.00 98.56 93 HIS A N 1
ATOM 715 C CA . HIS A 1 93 ? 8.895 13.631 5.103 1.00 98.56 93 HIS A CA 1
ATOM 716 C C . HIS A 1 93 ? 8.925 15.160 5.154 1.00 98.56 93 HIS A C 1
ATOM 718 O O . HIS A 1 93 ? 9.769 15.767 4.511 1.00 98.56 93 HIS A O 1
ATOM 724 N N . THR A 1 94 ? 8.056 15.802 5.937 1.00 98.25 94 THR A N 1
ATOM 725 C CA . THR A 1 94 ? 8.072 17.265 6.098 1.00 98.25 94 THR A CA 1
ATOM 726 C C . THR A 1 94 ? 9.363 17.762 6.752 1.00 98.25 94 THR A C 1
ATOM 728 O O . THR A 1 94 ? 9.868 18.813 6.365 1.00 98.25 94 THR A O 1
ATOM 731 N N . ILE A 1 95 ? 9.926 17.019 7.712 1.00 98.31 95 ILE A N 1
ATOM 732 C CA . ILE A 1 95 ? 11.168 17.409 8.400 1.00 98.31 95 ILE A CA 1
ATOM 733 C C . ILE A 1 95 ? 12.361 17.422 7.434 1.00 98.31 95 ILE A C 1
ATOM 735 O O . ILE A 1 95 ? 13.135 18.378 7.453 1.00 98.31 95 ILE A O 1
ATOM 739 N N . PHE A 1 96 ? 12.496 16.398 6.588 1.00 98.50 96 PHE A N 1
ATOM 740 C CA . PHE A 1 96 ? 13.643 16.255 5.679 1.00 98.50 96 PHE A CA 1
ATOM 741 C C . PHE A 1 96 ? 13.412 16.852 4.284 1.00 98.50 96 PHE A C 1
ATOM 743 O O . PHE A 1 96 ? 14.329 17.377 3.664 1.00 98.50 96 PHE A O 1
ATOM 750 N N . GLY A 1 97 ? 12.180 16.801 3.788 1.00 98.00 97 GLY A N 1
ATOM 751 C CA . GLY A 1 97 ? 11.806 17.174 2.425 1.00 98.00 97 GLY A CA 1
ATOM 752 C C . GLY A 1 97 ? 10.817 18.335 2.337 1.00 98.00 97 GLY A C 1
ATOM 753 O O . GLY A 1 97 ? 10.265 18.573 1.268 1.00 98.00 97 GLY A O 1
ATOM 754 N N . GLY A 1 98 ? 10.535 19.032 3.440 1.00 98.12 98 GLY A N 1
ATOM 755 C CA . GLY A 1 98 ? 9.729 20.258 3.481 1.00 98.12 98 GLY A CA 1
ATOM 756 C C . GLY A 1 98 ? 8.210 20.067 3.393 1.00 98.12 98 GLY A C 1
ATOM 757 O O . GLY A 1 98 ? 7.471 20.891 3.931 1.00 98.12 98 GLY A O 1
ATOM 758 N N . LYS A 1 99 ? 7.717 18.994 2.758 1.00 98.44 99 LYS A N 1
ATOM 759 C CA . LYS A 1 99 ? 6.278 18.700 2.629 1.00 98.44 99 LYS A CA 1
ATOM 760 C C . LYS A 1 99 ? 5.975 17.223 2.359 1.00 98.44 99 LYS A C 1
ATOM 762 O O . LYS A 1 99 ? 6.846 16.448 1.974 1.00 98.44 99 LYS A O 1
ATOM 767 N N . ASN A 1 100 ? 4.706 16.859 2.528 1.00 98.31 100 ASN A N 1
ATOM 768 C CA . ASN A 1 100 ? 4.129 15.581 2.119 1.00 98.31 100 ASN A CA 1
ATOM 769 C C . ASN A 1 100 ? 2.670 15.806 1.661 1.00 98.31 100 ASN A C 1
ATOM 771 O O . ASN A 1 100 ? 1.945 16.495 2.387 1.00 98.31 100 ASN A O 1
ATOM 775 N N . PRO A 1 101 ? 2.217 15.252 0.514 1.00 98.06 101 PRO A N 1
ATOM 776 C CA . PRO A 1 101 ? 2.979 14.511 -0.506 1.00 98.06 101 PRO A CA 1
ATOM 777 C C . PRO A 1 101 ? 4.012 15.364 -1.272 1.00 98.06 101 PRO A C 1
ATOM 779 O O . PRO A 1 101 ? 4.060 16.583 -1.116 1.00 98.06 101 PRO A O 1
ATOM 782 N N . HIS A 1 102 ? 4.833 14.714 -2.107 1.00 98.00 102 HIS A N 1
ATOM 783 C CA . HIS A 1 102 ? 5.899 15.323 -2.927 1.00 98.00 102 HIS A CA 1
ATOM 784 C C . HIS A 1 102 ? 6.987 16.089 -2.142 1.00 98.00 102 HIS A C 1
ATOM 786 O O . HIS A 1 102 ? 7.144 17.296 -2.347 1.00 98.00 102 HIS A O 1
ATOM 792 N N . PRO A 1 103 ? 7.756 15.420 -1.261 1.00 98.38 103 PRO A N 1
ATOM 793 C CA . PRO A 1 103 ? 8.927 16.035 -0.637 1.00 98.38 103 PRO A CA 1
ATOM 794 C C . PRO A 1 103 ? 9.968 16.480 -1.679 1.00 98.38 103 PRO A C 1
ATOM 796 O O . PRO A 1 103 ? 9.993 15.996 -2.811 1.00 98.38 103 PRO A O 1
ATOM 799 N N . ASN A 1 104 ? 10.836 17.413 -1.294 1.00 98.31 104 ASN A N 1
ATOM 800 C CA . ASN A 1 104 ? 11.954 17.871 -2.112 1.00 98.31 104 ASN A CA 1
ATOM 801 C C . ASN A 1 104 ? 13.135 16.883 -2.067 1.00 98.31 104 ASN A C 1
ATOM 803 O O . ASN A 1 104 ? 13.493 16.389 -1.001 1.00 98.31 104 ASN A O 1
ATOM 807 N N . PHE A 1 105 ? 13.777 16.676 -3.218 1.00 97.69 105 PHE A N 1
ATOM 808 C CA . PHE A 1 105 ? 15.009 15.894 -3.385 1.00 97.69 105 PHE A CA 1
ATOM 809 C C . PHE A 1 105 ? 16.096 16.748 -4.050 1.00 97.69 105 PHE A C 1
ATOM 811 O O . PHE A 1 105 ? 15.800 17.823 -4.580 1.00 97.69 105 PHE A O 1
ATOM 818 N N . LEU A 1 106 ? 17.346 16.275 -4.032 1.00 97.81 106 LEU A N 1
ATOM 819 C CA . LEU A 1 106 ? 18.490 16.958 -4.635 1.00 97.81 106 LEU A CA 1
ATOM 820 C C . LEU A 1 106 ? 19.439 15.944 -5.294 1.00 97.81 106 LEU A C 1
ATOM 822 O O . LEU A 1 106 ? 19.827 14.960 -4.672 1.00 97.81 106 LEU A O 1
ATOM 826 N N . VAL A 1 107 ? 19.855 16.192 -6.539 1.00 97.69 107 VAL A N 1
ATOM 827 C CA . VAL A 1 107 ? 20.917 15.388 -7.170 1.00 97.69 107 VAL A CA 1
ATOM 828 C C . VAL A 1 107 ? 22.206 15.571 -6.368 1.00 97.69 107 VAL A C 1
ATOM 830 O O . VAL A 1 107 ? 22.643 16.699 -6.151 1.00 97.69 107 VAL A O 1
ATOM 833 N N . GLY A 1 108 ? 22.801 14.465 -5.921 1.00 95.56 108 GLY A N 1
ATOM 834 C CA . GLY A 1 108 ? 24.006 14.470 -5.086 1.00 95.56 108 GLY A CA 1
ATOM 835 C C . GLY A 1 108 ? 23.757 14.466 -3.572 1.00 95.56 108 GLY A C 1
ATOM 836 O O . GLY A 1 108 ? 24.727 14.489 -2.822 1.00 95.56 108 GLY A O 1
ATOM 837 N N . GLY A 1 109 ? 22.504 14.418 -3.096 1.00 95.38 109 GLY A N 1
ATOM 838 C CA . GLY A 1 109 ? 22.222 14.266 -1.665 1.00 95.38 109 GLY A CA 1
ATOM 839 C C . GLY A 1 109 ? 20.808 14.676 -1.252 1.00 95.38 109 GLY A C 1
ATOM 840 O O . GLY A 1 109 ? 19.818 14.311 -1.880 1.00 95.38 109 GLY A O 1
ATOM 841 N N . VAL A 1 110 ? 20.709 15.444 -0.167 1.00 97.38 110 VAL A N 1
ATOM 842 C CA . VAL A 1 110 ? 19.443 15.965 0.371 1.00 97.38 110 VAL A CA 1
ATOM 843 C C . VAL A 1 110 ? 19.512 17.480 0.536 1.00 97.38 110 VAL A C 1
ATOM 845 O O . VAL A 1 110 ? 20.575 18.039 0.794 1.00 97.38 110 VAL A O 1
ATOM 848 N N . ALA A 1 111 ? 18.369 18.157 0.405 1.00 97.12 111 ALA A N 1
ATOM 849 C CA . ALA A 1 111 ? 18.294 19.616 0.504 1.00 97.12 111 ALA A CA 1
ATOM 850 C C . ALA A 1 111 ? 18.297 20.145 1.955 1.00 97.12 111 ALA A C 1
ATOM 852 O O . ALA A 1 111 ? 18.411 21.351 2.161 1.00 97.12 111 ALA A O 1
ATOM 853 N N . CYS A 1 112 ? 18.141 19.275 2.959 1.00 97.56 112 CYS A N 1
ATOM 854 C CA . CYS A 1 112 ? 18.081 19.647 4.372 1.00 97.56 112 CYS A CA 1
ATOM 855 C C . CYS A 1 112 ? 19.474 19.572 5.038 1.00 97.56 112 CYS A C 1
ATOM 857 O O . CYS A 1 112 ? 19.915 18.478 5.402 1.00 97.56 112 CYS A O 1
ATOM 859 N N . PRO A 1 113 ? 20.185 20.701 5.237 1.00 97.81 113 PRO A N 1
ATOM 860 C CA . PRO A 1 113 ? 21.488 20.678 5.897 1.00 97.81 113 PRO A CA 1
ATOM 861 C C . PRO A 1 113 ? 21.346 20.278 7.369 1.00 97.81 113 PRO A C 1
ATOM 863 O O . PRO A 1 113 ? 20.326 20.564 8.000 1.00 97.81 113 PRO A O 1
ATOM 866 N N . ILE A 1 114 ? 22.384 19.657 7.927 1.00 98.50 114 ILE A N 1
ATOM 867 C CA . ILE A 1 114 ? 22.472 19.318 9.352 1.00 98.50 114 ILE A CA 1
ATOM 868 C C . ILE A 1 114 ? 23.443 20.286 10.027 1.00 98.50 114 ILE A C 1
ATOM 870 O O . ILE A 1 114 ? 24.599 20.387 9.630 1.00 98.50 114 ILE A O 1
ATOM 874 N N . ASP A 1 115 ? 22.963 20.974 11.061 1.00 98.12 115 ASP A N 1
ATOM 875 C CA . ASP A 1 115 ? 23.765 21.798 11.966 1.00 98.12 115 ASP A CA 1
ATOM 876 C C . ASP A 1 115 ? 23.056 21.842 13.326 1.00 98.12 115 ASP A C 1
ATOM 878 O O . ASP A 1 115 ? 21.945 22.360 13.462 1.00 98.12 115 ASP A O 1
ATOM 882 N N . LEU A 1 116 ? 23.704 21.270 14.344 1.00 97.56 116 LEU A N 1
ATOM 883 C CA . LEU A 1 116 ? 23.136 21.117 15.683 1.00 97.56 116 LEU A CA 1
ATOM 884 C C . LEU A 1 116 ? 22.979 22.445 16.437 1.00 97.56 116 LEU A C 1
ATOM 886 O O . LEU A 1 116 ? 22.208 22.489 17.395 1.00 97.56 116 LEU A O 1
ATOM 890 N N . ASN A 1 117 ? 23.664 23.507 16.001 1.00 96.31 117 ASN A N 1
ATOM 891 C CA . ASN A 1 117 ? 23.647 24.827 16.634 1.00 96.31 117 ASN A CA 1
ATOM 892 C C . ASN A 1 117 ? 22.804 25.857 15.865 1.00 96.31 117 ASN A C 1
ATOM 894 O O . ASN A 1 117 ? 22.662 26.991 16.320 1.00 96.31 117 ASN A O 1
ATOM 898 N N . SER A 1 118 ? 22.245 25.479 14.713 1.00 96.50 118 SER A N 1
ATOM 899 C CA . SER A 1 118 ? 21.422 26.355 13.879 1.00 96.50 118 SER A CA 1
ATOM 900 C C . SER A 1 118 ? 19.930 26.229 14.205 1.00 96.50 118 SER A C 1
ATOM 902 O O . SER A 1 118 ? 19.411 25.151 14.514 1.00 96.50 118 SER A O 1
ATOM 904 N N . ASP A 1 119 ? 19.210 27.343 14.089 1.00 93.81 119 ASP A N 1
ATOM 905 C CA . ASP A 1 119 ? 17.750 27.413 14.187 1.00 93.81 119 ASP A CA 1
ATOM 906 C C . ASP A 1 119 ? 17.037 27.002 12.882 1.00 93.81 119 ASP A C 1
ATOM 908 O O . ASP A 1 119 ? 15.851 26.660 12.899 1.00 93.81 119 ASP A O 1
ATOM 912 N N . SER A 1 120 ? 17.764 26.975 11.763 1.00 95.75 120 SER A N 1
ATOM 913 C CA . SER A 1 120 ? 17.237 26.762 10.410 1.00 95.75 120 SER A CA 1
ATOM 914 C C . SER A 1 120 ? 17.654 25.427 9.776 1.00 95.75 120 SER A C 1
ATOM 916 O O . SER A 1 120 ? 17.040 25.002 8.796 1.00 95.75 120 SER A O 1
ATOM 918 N N . ALA A 1 121 ? 18.601 24.694 10.365 1.00 97.81 121 ALA A N 1
ATOM 919 C CA . ALA A 1 121 ? 19.049 23.377 9.895 1.00 97.81 121 ALA A CA 1
ATOM 920 C C . ALA A 1 121 ? 18.323 22.203 10.586 1.00 97.81 121 ALA A C 1
ATOM 922 O O . ALA A 1 121 ? 17.456 22.394 11.446 1.00 97.81 121 ALA A O 1
ATOM 923 N N . ILE A 1 122 ? 18.634 20.965 10.192 1.00 98.25 122 ILE A N 1
ATOM 924 C CA . ILE A 1 122 ? 18.350 19.771 10.995 1.00 98.25 122 ILE A CA 1
ATOM 925 C C . ILE A 1 122 ? 19.219 19.832 12.254 1.00 98.25 122 ILE A C 1
ATOM 927 O O . ILE A 1 122 ? 20.444 19.791 12.173 1.00 98.25 122 ILE A O 1
ATOM 931 N N . ASN A 1 123 ? 18.568 19.934 13.411 1.00 98.19 123 ASN A N 1
ATOM 932 C CA . ASN A 1 123 ? 19.202 20.069 14.720 1.00 98.19 123 ASN A CA 1
ATOM 933 C C . ASN A 1 123 ? 18.636 19.039 15.713 1.00 98.19 123 ASN A C 1
ATOM 935 O O . ASN A 1 123 ? 17.729 18.269 15.380 1.00 98.19 123 ASN A O 1
ATOM 939 N N . ALA A 1 124 ? 19.134 19.044 16.953 1.00 97.62 124 ALA A N 1
ATOM 940 C CA . ALA A 1 124 ? 18.730 18.084 17.985 1.00 97.62 124 ALA A CA 1
ATOM 941 C C . ALA A 1 124 ? 17.207 18.044 18.220 1.00 97.62 124 ALA A C 1
ATOM 943 O O . ALA A 1 124 ? 16.637 16.971 18.408 1.00 97.62 124 ALA A O 1
ATOM 944 N N . LYS A 1 125 ? 16.523 19.195 18.137 1.00 97.88 125 LYS A N 1
ATOM 945 C CA . LYS A 1 125 ? 15.061 19.268 18.273 1.00 97.88 125 LYS A CA 1
ATOM 946 C C . LYS A 1 125 ? 14.351 18.528 17.136 1.00 97.88 125 LYS A C 1
ATOM 948 O O . LYS A 1 125 ? 13.437 17.753 17.402 1.00 97.88 125 LYS A O 1
ATOM 953 N N . LYS A 1 126 ? 14.754 18.754 15.881 1.00 98.06 126 LYS A N 1
ATOM 954 C CA . LYS A 1 126 ? 14.156 18.067 14.721 1.00 98.06 126 LYS A CA 1
ATOM 955 C C . LYS A 1 126 ? 14.444 16.564 14.753 1.00 98.06 126 LYS A C 1
ATOM 957 O O . LYS A 1 126 ? 13.548 15.776 14.476 1.00 98.06 126 LYS A O 1
ATOM 962 N N . LEU A 1 127 ? 15.647 16.158 15.159 1.00 98.31 127 LEU A N 1
ATOM 963 C CA . LEU A 1 127 ? 16.004 14.742 15.306 1.00 98.31 127 LEU A CA 1
ATOM 964 C C . LEU A 1 127 ? 15.209 14.045 16.425 1.00 98.31 127 LEU A C 1
ATOM 966 O O . LEU A 1 127 ? 14.765 12.915 16.241 1.00 98.31 127 LEU A O 1
ATOM 970 N N . ALA A 1 128 ? 14.936 14.725 17.543 1.00 98.31 128 ALA A N 1
ATOM 971 C CA . ALA A 1 128 ? 14.042 14.197 18.576 1.00 98.31 128 ALA A CA 1
ATOM 972 C C . ALA A 1 128 ? 12.611 13.983 18.042 1.00 98.31 128 ALA A C 1
ATOM 974 O O . ALA A 1 128 ? 12.009 12.940 18.287 1.00 98.31 128 ALA A O 1
ATOM 975 N N . GLN A 1 129 ? 12.092 14.919 17.238 1.00 98.31 129 GLN A N 1
ATOM 976 C CA . GLN A 1 129 ? 10.787 14.762 16.578 1.00 98.31 129 GLN A CA 1
ATOM 977 C C . GLN A 1 129 ? 10.766 13.579 15.601 1.00 98.31 129 GLN A C 1
ATOM 979 O O . GLN A 1 129 ? 9.772 12.859 15.536 1.00 98.31 129 GLN A O 1
ATOM 984 N N . VAL A 1 130 ? 11.856 13.356 14.860 1.00 98.56 130 VAL A N 1
ATOM 985 C CA . VAL A 1 130 ? 12.016 12.178 13.992 1.00 98.56 130 VAL A CA 1
ATOM 986 C C . VAL A 1 130 ? 11.909 10.890 14.810 1.00 98.56 130 VAL A C 1
ATOM 988 O O . VAL A 1 130 ? 11.116 10.020 14.454 1.00 98.56 130 VAL A O 1
ATOM 991 N N . GLN A 1 131 ? 12.621 10.791 15.937 1.00 98.56 131 GLN A N 1
ATOM 992 C CA . GLN A 1 131 ? 12.549 9.621 16.819 1.00 98.56 131 GLN A CA 1
ATOM 993 C C . GLN A 1 131 ? 11.131 9.385 17.357 1.00 98.56 131 GLN A C 1
ATOM 995 O O . GLN A 1 131 ? 10.647 8.253 17.356 1.00 98.56 131 GLN A O 1
ATOM 1000 N N . GLU A 1 132 ? 10.436 10.439 17.795 1.00 98.50 132 GLU A N 1
ATOM 1001 C CA . GLU A 1 132 ? 9.046 10.333 18.252 1.00 98.50 132 GLU A CA 1
ATOM 1002 C C . GLU A 1 132 ? 8.114 9.808 17.154 1.00 98.50 132 GLU A C 1
ATOM 1004 O O . GLU A 1 132 ? 7.225 9.001 17.431 1.00 98.50 132 GLU A O 1
ATOM 1009 N N . ILE A 1 133 ? 8.300 10.260 15.910 1.00 98.69 133 ILE A N 1
ATOM 1010 C CA . ILE A 1 133 ? 7.508 9.802 14.766 1.00 98.69 133 ILE A CA 1
ATOM 1011 C C . ILE A 1 133 ? 7.795 8.329 14.466 1.00 98.69 133 ILE A C 1
ATOM 1013 O O . ILE A 1 133 ? 6.846 7.563 14.314 1.00 98.69 133 ILE A O 1
ATOM 1017 N N . ILE A 1 134 ? 9.064 7.916 14.444 1.00 98.75 134 ILE A N 1
ATOM 1018 C CA . ILE A 1 134 ? 9.451 6.515 14.217 1.00 98.75 134 ILE A CA 1
ATOM 1019 C C . ILE A 1 134 ? 8.863 5.609 15.307 1.00 98.75 134 ILE A C 1
ATOM 1021 O O . ILE A 1 134 ? 8.256 4.587 14.999 1.00 98.75 134 ILE A O 1
ATOM 1025 N N . ASN A 1 135 ? 8.927 6.016 16.577 1.00 98.38 135 ASN A N 1
ATOM 1026 C CA . ASN A 1 135 ? 8.320 5.254 17.671 1.00 98.38 135 ASN A CA 1
ATOM 1027 C C . ASN A 1 135 ? 6.797 5.112 17.491 1.00 98.38 135 ASN A C 1
ATOM 1029 O O . ASN A 1 135 ? 6.245 4.037 17.714 1.00 98.38 135 ASN A O 1
ATOM 1033 N N . LYS A 1 136 ? 6.108 6.172 17.042 1.00 98.19 136 LYS A N 1
ATOM 1034 C CA . LYS A 1 136 ? 4.673 6.111 16.708 1.00 98.19 136 LYS A CA 1
ATOM 1035 C C . LYS A 1 136 ? 4.385 5.199 15.518 1.00 98.19 136 LYS A C 1
ATOM 1037 O O . LYS A 1 136 ? 3.323 4.578 15.496 1.00 98.19 136 LYS A O 1
ATOM 1042 N N . MET A 1 137 ? 5.277 5.148 14.527 1.00 98.69 137 MET A N 1
ATOM 1043 C CA . MET A 1 137 ? 5.150 4.221 13.404 1.00 98.69 137 MET A CA 1
ATOM 1044 C C . MET A 1 137 ? 5.226 2.777 13.904 1.00 98.69 137 MET A C 1
ATOM 1046 O O . MET A 1 137 ? 4.288 2.019 13.669 1.00 98.69 137 MET A O 1
ATOM 1050 N N . ASN A 1 138 ? 6.271 2.442 14.666 1.00 98.50 138 ASN A N 1
ATOM 1051 C CA . ASN A 1 138 ? 6.492 1.093 15.194 1.00 98.50 138 ASN A CA 1
ATOM 1052 C C . ASN A 1 138 ? 5.324 0.628 16.065 1.00 98.50 138 ASN A C 1
ATOM 1054 O O . ASN A 1 138 ? 4.739 -0.412 15.790 1.00 98.50 138 ASN A O 1
ATOM 1058 N N . VAL A 1 139 ? 4.902 1.442 17.042 1.00 98.38 139 VAL A N 1
ATOM 1059 C CA . VAL A 1 139 ? 3.774 1.099 17.925 1.00 98.38 139 VAL A CA 1
ATOM 1060 C C . VAL A 1 139 ? 2.506 0.804 17.126 1.00 98.38 139 VAL A C 1
ATOM 1062 O O . VAL A 1 139 ? 1.820 -0.171 17.409 1.00 98.38 139 VAL A O 1
ATOM 1065 N N . PHE A 1 140 ? 2.175 1.617 16.121 1.00 98.69 140 PHE A N 1
ATOM 1066 C CA . PHE A 1 140 ? 0.954 1.401 15.345 1.00 98.69 140 PHE A CA 1
ATOM 1067 C C . PHE A 1 140 ? 1.054 0.177 14.429 1.00 98.69 140 PHE A C 1
ATOM 1069 O O . PHE A 1 140 ? 0.101 -0.591 14.319 1.00 98.69 140 PHE A O 1
ATOM 1076 N N . VAL A 1 141 ? 2.205 -0.040 13.788 1.00 98.69 141 VAL A N 1
ATOM 1077 C CA . VAL A 1 141 ? 2.415 -1.219 12.938 1.00 98.69 141 VAL A CA 1
ATOM 1078 C C . VAL A 1 141 ? 2.348 -2.502 13.770 1.00 98.69 141 VAL A C 1
ATOM 1080 O O . VAL A 1 141 ? 1.599 -3.414 13.423 1.00 98.69 141 VAL A O 1
ATOM 1083 N N . GLU A 1 142 ? 3.073 -2.552 14.886 1.00 98.62 142 GLU A N 1
ATOM 1084 C CA . GLU A 1 142 ? 3.193 -3.738 15.739 1.00 98.62 142 GLU A CA 1
ATOM 1085 C C . GLU A 1 142 ? 1.927 -4.034 16.547 1.00 98.62 142 GLU A C 1
ATOM 1087 O O . GLU A 1 142 ? 1.602 -5.198 16.759 1.00 98.62 142 GLU A O 1
ATOM 1092 N N . GLN A 1 143 ? 1.209 -3.004 17.005 1.00 98.75 143 GLN A N 1
ATOM 1093 C CA . GLN A 1 143 ? 0.075 -3.178 17.920 1.00 98.75 143 GLN A CA 1
ATOM 1094 C C . GLN A 1 143 ? -1.291 -2.997 17.250 1.00 98.75 143 GLN A C 1
ATOM 1096 O O . GLN A 1 143 ? -2.300 -3.341 17.859 1.00 98.75 143 GLN A O 1
ATOM 1101 N N . VAL A 1 144 ? -1.364 -2.477 16.024 1.00 98.75 144 VAL A N 1
ATOM 1102 C CA . VAL A 1 144 ? -2.640 -2.316 15.304 1.00 98.75 144 VAL A CA 1
ATOM 1103 C C . VAL A 1 144 ? -2.606 -3.071 13.984 1.00 98.75 144 VAL A C 1
ATOM 1105 O O . VAL A 1 144 ? -3.345 -4.034 13.811 1.00 98.75 144 VAL A O 1
ATOM 1108 N N . TYR A 1 145 ? -1.718 -2.686 13.063 1.00 98.75 145 TYR A N 1
ATOM 1109 C CA . TYR A 1 145 ? -1.757 -3.212 11.696 1.00 98.75 145 TYR A CA 1
ATOM 1110 C C . TYR A 1 145 ? -1.493 -4.723 11.615 1.00 98.75 145 TYR A C 1
ATOM 1112 O O . TYR A 1 145 ? -2.268 -5.442 10.985 1.00 98.75 145 TYR A O 1
ATOM 1120 N N . ILE A 1 146 ? -0.423 -5.216 12.249 1.00 98.69 146 ILE A N 1
ATOM 1121 C CA . ILE A 1 146 ? -0.071 -6.643 12.211 1.00 98.69 146 ILE A CA 1
ATOM 1122 C C . ILE A 1 146 ? -1.123 -7.507 12.939 1.00 98.69 146 ILE A C 1
ATOM 1124 O O . ILE A 1 146 ? -1.593 -8.471 12.328 1.00 98.69 146 ILE A O 1
ATOM 1128 N N . PRO A 1 147 ? -1.553 -7.193 14.181 1.00 98.69 147 PRO A N 1
ATOM 1129 C CA . PRO A 1 147 ? -2.604 -7.957 14.858 1.00 98.69 147 PRO A CA 1
ATOM 1130 C C . PRO A 1 147 ? -3.922 -8.002 14.078 1.00 98.69 147 PRO A C 1
ATOM 1132 O O . PRO A 1 147 ? -4.528 -9.072 13.971 1.00 98.69 147 PRO A O 1
ATOM 1135 N N . ASP A 1 148 ? -4.337 -6.884 13.475 1.00 98.75 148 ASP A N 1
ATOM 1136 C CA . ASP A 1 148 ? -5.527 -6.835 12.623 1.00 98.75 148 ASP A CA 1
ATOM 1137 C C . ASP A 1 148 ? -5.367 -7.719 11.389 1.00 98.75 148 ASP A C 1
ATOM 1139 O O . ASP A 1 148 ? -6.258 -8.510 11.084 1.00 98.75 148 ASP A O 1
ATOM 1143 N N . LEU A 1 149 ? -4.229 -7.623 10.691 1.00 98.44 149 LEU A N 1
ATOM 1144 C CA . LEU A 1 149 ? -3.943 -8.434 9.509 1.00 98.44 149 LEU A CA 1
ATOM 1145 C C . LEU A 1 149 ? -4.035 -9.929 9.831 1.00 98.44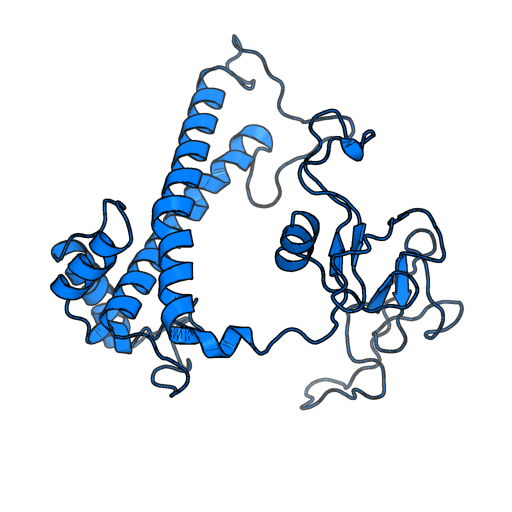 149 LEU A C 1
ATOM 1147 O O . LEU A 1 149 ? -4.712 -10.665 9.115 1.00 98.44 149 LEU A O 1
ATOM 1151 N N . LEU A 1 150 ? -3.392 -10.373 10.914 1.00 98.56 150 LEU A N 1
ATOM 1152 C CA . LEU A 1 150 ? -3.404 -11.776 11.337 1.00 98.56 150 LEU A CA 1
ATOM 1153 C C . LEU A 1 150 ? -4.804 -12.231 11.765 1.00 98.56 150 LEU A C 1
ATOM 1155 O O . LEU A 1 150 ? -5.239 -13.326 11.397 1.00 98.56 150 LEU A O 1
ATOM 1159 N N . THR A 1 151 ? -5.529 -11.379 12.492 1.00 98.19 151 THR A N 1
ATOM 1160 C CA . THR A 1 151 ? -6.908 -11.657 12.907 1.00 98.19 151 THR A CA 1
ATOM 1161 C C . THR A 1 151 ? -7.803 -11.813 11.689 1.00 98.19 151 THR A C 1
ATOM 1163 O O . THR A 1 151 ? -8.458 -12.842 11.554 1.00 98.19 151 THR A O 1
ATOM 1166 N N . ILE A 1 152 ? -7.782 -10.856 10.759 1.00 98.38 152 ILE A N 1
ATOM 1167 C CA . ILE A 1 152 ? -8.576 -10.897 9.528 1.00 98.38 152 ILE A CA 1
ATOM 1168 C C . ILE A 1 152 ? -8.205 -12.134 8.707 1.00 98.38 152 ILE A C 1
ATOM 1170 O O . ILE A 1 152 ? -9.086 -12.921 8.365 1.00 98.38 152 ILE A O 1
ATOM 1174 N N . ALA A 1 153 ? -6.915 -12.373 8.458 1.00 98.25 153 ALA A N 1
ATOM 1175 C CA . ALA A 1 153 ? -6.448 -13.530 7.696 1.00 98.25 153 ALA A CA 1
ATOM 1176 C C . ALA A 1 153 ? -6.943 -14.866 8.280 1.00 98.25 153 ALA A C 1
ATOM 1178 O O . ALA A 1 153 ? -7.248 -15.794 7.528 1.00 98.25 153 ALA A O 1
ATOM 1179 N N . SER A 1 154 ? -7.104 -14.966 9.606 1.00 98.06 154 SER A N 1
ATOM 1180 C CA . SER A 1 154 ? -7.617 -16.179 10.253 1.00 98.06 154 SER A CA 1
ATOM 1181 C C . SER A 1 154 ? -9.049 -16.558 9.834 1.00 98.06 154 SER A C 1
ATOM 1183 O O . SER A 1 154 ? -9.364 -17.751 9.815 1.00 98.06 154 SER A O 1
ATOM 1185 N N . PHE A 1 155 ? -9.877 -15.585 9.429 1.00 98.31 155 PHE A N 1
ATOM 1186 C CA . PHE A 1 155 ? -11.244 -15.791 8.924 1.00 98.31 155 PHE A CA 1
ATOM 1187 C C . PHE A 1 155 ? -11.310 -16.014 7.407 1.00 98.31 155 PHE A C 1
ATOM 1189 O O . PHE A 1 155 ? -12.340 -16.458 6.901 1.00 98.31 155 PHE A O 1
ATOM 1196 N N . TYR A 1 156 ? -10.222 -15.732 6.687 1.00 98.38 156 TYR A N 1
ATOM 1197 C CA . TYR A 1 156 ? -10.155 -15.748 5.222 1.00 98.38 156 TYR A CA 1
ATOM 1198 C C . TYR A 1 156 ? -9.056 -16.681 4.697 1.00 98.38 156 TYR A C 1
ATOM 1200 O O . TYR A 1 156 ? -8.454 -16.424 3.659 1.00 98.38 156 TYR A O 1
ATOM 1208 N N . LYS A 1 157 ? -8.770 -17.783 5.400 1.00 98.00 157 LYS A N 1
ATOM 1209 C CA . LYS A 1 157 ? -7.670 -18.703 5.042 1.00 98.00 157 LYS A CA 1
ATOM 1210 C C . LYS A 1 157 ? -7.769 -19.251 3.618 1.00 98.00 157 LYS A C 1
ATOM 1212 O O . LYS A 1 157 ? -6.747 -19.485 2.981 1.00 98.00 157 LYS A O 1
ATOM 1217 N N . ASP A 1 158 ? -8.984 -19.436 3.109 1.00 97.25 158 ASP A N 1
ATOM 1218 C CA . ASP A 1 158 ? -9.231 -19.906 1.745 1.00 97.25 158 ASP A CA 1
ATOM 1219 C C . ASP A 1 158 ? -8.786 -18.899 0.670 1.00 97.25 158 ASP A C 1
ATOM 1221 O O . ASP A 1 158 ? -8.559 -19.283 -0.475 1.00 97.25 158 ASP A O 1
ATOM 1225 N N . TRP A 1 159 ? -8.616 -17.619 1.014 1.00 97.88 159 TRP A N 1
ATOM 1226 C CA . TRP A 1 159 ? -8.061 -16.623 0.098 1.00 97.88 159 TRP A CA 1
ATOM 1227 C C . TRP A 1 159 ? -6.573 -16.835 -0.177 1.00 97.88 159 TRP A C 1
ATOM 1229 O O . TRP A 1 159 ? -6.107 -16.439 -1.238 1.00 97.88 159 TRP A O 1
ATOM 1239 N N . GLY A 1 160 ? -5.848 -17.531 0.705 1.00 96.94 160 GLY A N 1
ATOM 1240 C CA . GLY A 1 160 ? -4.442 -17.879 0.482 1.00 96.94 160 GLY A CA 1
ATOM 1241 C C . GLY A 1 160 ? -4.206 -18.834 -0.695 1.00 96.94 160 GLY A C 1
ATOM 1242 O O . GLY A 1 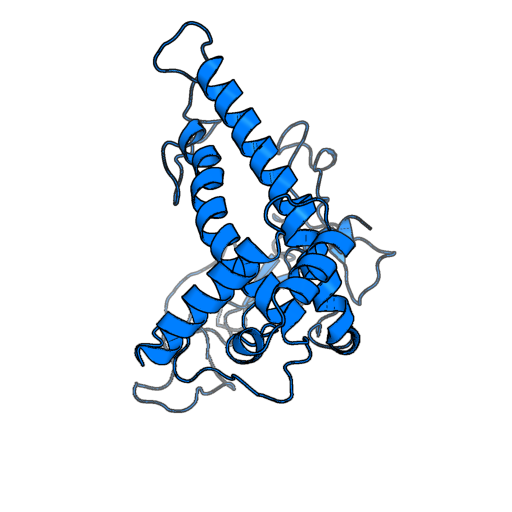160 ? -3.063 -19.045 -1.080 1.00 96.94 160 GLY A O 1
ATOM 1243 N N . SER A 1 161 ? -5.262 -19.413 -1.281 1.00 96.75 161 SER A N 1
ATOM 1244 C CA . SER A 1 161 ? -5.166 -20.324 -2.428 1.00 96.75 161 SER A CA 1
ATOM 1245 C C . SER A 1 161 ? -5.583 -19.693 -3.765 1.00 96.75 161 SER A C 1
ATOM 1247 O O . SER A 1 161 ? -5.827 -20.424 -4.725 1.00 96.75 161 SER A O 1
ATOM 1249 N N . ARG A 1 162 ? -5.756 -18.366 -3.837 1.00 96.81 162 ARG A N 1
ATOM 1250 C CA . ARG A 1 162 ? -6.176 -17.646 -5.053 1.00 96.81 162 ARG A CA 1
ATOM 1251 C C . ARG A 1 162 ? -5.525 -16.264 -5.131 1.00 96.81 162 ARG A C 1
ATOM 1253 O O . ARG A 1 162 ? -5.134 -15.713 -4.112 1.00 96.81 162 ARG A O 1
ATOM 1260 N N . GLY A 1 163 ? -5.474 -15.686 -6.330 1.00 96.62 163 GLY A N 1
ATOM 1261 C CA . GLY A 1 163 ? -4.993 -14.313 -6.541 1.00 96.62 163 GLY A CA 1
ATOM 1262 C C . GLY A 1 163 ? -3.526 -14.180 -6.961 1.00 96.62 163 GLY A C 1
ATOM 1263 O O . GLY A 1 163 ? -3.101 -13.069 -7.241 1.00 96.62 163 GLY A O 1
ATOM 1264 N N . GLU A 1 164 ? -2.793 -15.288 -7.077 1.00 97.81 164 GLU A N 1
ATOM 1265 C CA . GLU A 1 164 ? -1.462 -15.359 -7.699 1.00 97.81 164 GLU A CA 1
ATOM 1266 C C . GLU A 1 164 ? -1.578 -16.233 -8.960 1.00 97.81 164 GLU A C 1
ATOM 1268 O O . GLU A 1 164 ? -2.178 -17.312 -8.901 1.00 97.81 164 GLU A O 1
ATOM 1273 N N . GLY A 1 165 ? -1.076 -15.756 -10.102 1.00 97.44 165 GLY A N 1
ATOM 1274 C CA . GLY A 1 165 ? -1.318 -16.376 -11.413 1.00 97.44 165 GLY A CA 1
ATOM 1275 C C . GLY A 1 165 ? -0.127 -16.412 -12.373 1.00 97.44 165 GLY A C 1
ATOM 1276 O O . GLY A 1 165 ? -0.318 -16.786 -13.527 1.00 97.44 165 GLY A O 1
ATOM 1277 N N . LEU A 1 166 ? 1.069 -16.019 -11.932 1.00 98.25 166 LEU A N 1
ATOM 1278 C CA . LEU A 1 166 ? 2.287 -15.969 -12.745 1.00 98.25 166 LEU A CA 1
ATOM 1279 C C . LEU A 1 166 ? 3.341 -16.971 -12.270 1.00 98.25 166 LEU A C 1
ATOM 1281 O O . LEU A 1 166 ? 3.925 -17.676 -13.084 1.00 98.25 166 LEU A O 1
ATOM 1285 N N . GLY A 1 167 ? 3.604 -17.017 -10.964 1.00 98.19 167 GLY A N 1
ATOM 1286 C CA . GLY A 1 167 ? 4.707 -17.759 -10.359 1.00 98.19 167 GLY A CA 1
ATOM 1287 C C . GLY A 1 167 ? 6.078 -17.091 -10.502 1.00 98.19 167 GLY A C 1
ATOM 1288 O O . GLY A 1 167 ? 7.065 -17.648 -10.032 1.00 98.19 167 GLY A O 1
ATOM 1289 N N . ASN A 1 168 ? 6.151 -15.904 -11.108 1.00 98.81 168 ASN A N 1
ATOM 1290 C CA . ASN A 1 168 ? 7.402 -15.192 -11.354 1.00 98.81 168 ASN A CA 1
ATOM 1291 C C . ASN A 1 168 ? 7.442 -13.893 -10.550 1.00 98.81 168 ASN A C 1
ATOM 1293 O O . ASN A 1 168 ? 6.486 -13.119 -10.593 1.00 98.81 168 ASN A O 1
ATOM 1297 N N . PHE A 1 169 ? 8.557 -13.618 -9.877 1.00 98.88 169 PHE A N 1
ATOM 1298 C CA . PHE A 1 169 ? 8.709 -12.475 -8.979 1.00 98.88 169 PHE A CA 1
ATOM 1299 C C . PHE A 1 169 ? 9.984 -11.697 -9.288 1.00 98.88 169 PHE A C 1
ATOM 1301 O O . PHE A 1 169 ? 11.012 -12.296 -9.591 1.00 98.88 169 PHE A O 1
ATOM 1308 N N . LEU A 1 170 ? 9.925 -10.369 -9.207 1.00 98.81 170 LEU A N 1
ATOM 1309 C CA . LEU A 1 170 ? 11.053 -9.487 -9.504 1.00 98.81 170 LEU A CA 1
ATOM 1310 C C . LEU A 1 170 ? 11.179 -8.374 -8.457 1.00 98.81 170 LEU A C 1
ATOM 1312 O O . LEU A 1 170 ? 10.198 -7.738 -8.063 1.00 98.81 170 LEU A O 1
ATOM 1316 N N . THR A 1 171 ? 12.411 -8.096 -8.044 1.00 98.44 171 THR A N 1
ATOM 1317 C CA . THR A 1 171 ? 12.781 -6.910 -7.265 1.00 98.44 171 THR A CA 1
ATOM 1318 C C . THR A 1 171 ? 14.148 -6.413 -7.726 1.00 98.44 171 THR A C 1
ATOM 1320 O O . THR A 1 171 ? 15.028 -7.216 -8.010 1.00 98.44 171 THR A O 1
ATOM 1323 N N . PHE A 1 172 ? 14.343 -5.095 -7.789 1.00 97.38 172 PHE A N 1
ATOM 1324 C CA . PHE A 1 172 ? 15.658 -4.492 -8.071 1.00 97.38 172 PHE A CA 1
ATOM 1325 C C . PHE A 1 172 ? 16.510 -4.298 -6.812 1.00 97.38 172 PHE A C 1
ATOM 1327 O O . PHE A 1 172 ? 17.629 -3.797 -6.880 1.00 97.38 172 PHE A O 1
ATOM 1334 N N . GLY A 1 173 ? 15.966 -4.687 -5.660 1.00 96.69 173 GLY A N 1
ATOM 1335 C CA . GLY A 1 173 ? 16.552 -4.418 -4.360 1.00 96.69 173 GLY A CA 1
ATOM 1336 C C . GLY A 1 173 ? 16.421 -2.956 -3.933 1.00 96.69 173 GLY A C 1
ATOM 1337 O O . GLY A 1 173 ? 15.961 -2.107 -4.700 1.00 96.69 173 GLY A O 1
ATOM 1338 N N . ASP A 1 174 ? 16.702 -2.683 -2.658 1.00 97.19 174 ASP A N 1
ATOM 1339 C CA . ASP A 1 174 ? 16.555 -1.347 -2.066 1.00 97.19 174 ASP A CA 1
ATOM 1340 C C . ASP A 1 174 ? 17.193 -1.248 -0.667 1.00 97.19 174 ASP A C 1
ATOM 1342 O O . ASP A 1 174 ? 17.550 -2.258 -0.054 1.00 97.19 174 ASP A O 1
ATOM 1346 N N . PHE A 1 175 ? 17.235 -0.024 -0.131 1.00 96.75 175 PHE A N 1
ATOM 1347 C CA . PHE A 1 175 ? 17.751 0.343 1.193 1.00 96.75 175 PHE A CA 1
ATOM 1348 C C . PHE A 1 175 ? 19.230 -0.045 1.399 1.00 96.75 175 PHE A C 1
ATOM 1350 O O . PHE A 1 175 ? 19.529 -0.925 2.211 1.00 96.75 175 PHE A O 1
ATOM 1357 N N . PRO A 1 176 ? 20.165 0.603 0.678 1.00 96.88 176 PRO A N 1
ATOM 1358 C CA . PRO A 1 176 ? 21.597 0.363 0.841 1.00 96.88 176 PRO A CA 1
ATOM 1359 C C . PRO A 1 176 ? 22.126 0.822 2.201 1.00 96.88 176 PRO A C 1
ATOM 1361 O O . PRO A 1 176 ? 21.889 1.957 2.618 1.00 96.88 176 PRO A O 1
ATOM 1364 N N . GLU A 1 177 ? 22.934 -0.017 2.848 1.00 96.19 177 GLU A N 1
ATOM 1365 C CA . GLU A 1 177 ? 23.692 0.368 4.044 1.00 96.19 177 GLU A CA 1
ATOM 1366 C C . GLU A 1 177 ? 24.937 1.202 3.692 1.00 96.19 177 GLU A C 1
ATOM 1368 O O . GLU A 1 177 ? 25.273 2.149 4.406 1.00 96.19 177 GLU A O 1
ATOM 1373 N N . LYS A 1 178 ? 25.631 0.866 2.592 1.00 94.19 178 LYS A N 1
ATOM 1374 C CA . LYS A 1 178 ? 26.949 1.443 2.252 1.00 94.19 178 LYS A CA 1
ATOM 1375 C C . LYS A 1 178 ? 26.941 2.409 1.071 1.00 94.19 178 LYS A C 1
ATOM 1377 O O . LYS A 1 178 ? 27.914 3.133 0.887 1.00 94.19 178 LYS A O 1
ATOM 1382 N N . GLY A 1 179 ? 25.858 2.447 0.305 1.00 90.50 179 GLY A N 1
ATOM 1383 C CA . GLY A 1 179 ? 25.735 3.270 -0.896 1.00 90.50 179 GLY A CA 1
ATOM 1384 C C . GLY A 1 179 ? 24.987 2.542 -2.008 1.00 90.50 179 GLY A C 1
ATOM 1385 O O . GLY A 1 179 ? 24.859 1.321 -1.994 1.00 90.50 179 GLY A O 1
ATOM 1386 N N . MET A 1 180 ? 24.469 3.301 -2.976 1.00 88.00 180 MET A N 1
ATOM 1387 C CA . MET A 1 180 ? 23.746 2.742 -4.131 1.00 88.00 180 MET A CA 1
ATOM 1388 C C . MET A 1 180 ? 24.654 1.955 -5.090 1.00 88.00 180 MET A C 1
ATOM 1390 O O . MET A 1 180 ? 24.156 1.204 -5.921 1.00 88.00 180 MET A O 1
ATOM 1394 N N . ASP A 1 181 ? 25.969 2.149 -4.998 1.00 90.62 181 ASP A N 1
ATOM 1395 C CA . ASP A 1 181 ? 27.006 1.483 -5.787 1.00 90.62 181 ASP A CA 1
ATOM 1396 C C . ASP A 1 181 ? 27.411 0.107 -5.235 1.00 90.62 181 ASP A C 1
ATOM 1398 O O . ASP A 1 181 ? 28.136 -0.623 -5.908 1.00 90.62 181 ASP A O 1
ATOM 1402 N N . ASP A 1 182 ? 26.910 -0.275 -4.054 1.00 92.12 182 ASP A N 1
ATOM 1403 C CA . ASP A 1 182 ? 27.119 -1.593 -3.451 1.00 92.12 182 ASP A CA 1
ATOM 1404 C C . ASP A 1 182 ? 25.786 -2.347 -3.263 1.00 92.12 182 ASP A C 1
ATOM 1406 O O . ASP A 1 182 ? 25.217 -2.340 -2.162 1.00 92.12 182 ASP A O 1
ATOM 1410 N N . PRO A 1 183 ? 25.289 -3.044 -4.308 1.00 91.62 183 PRO A N 1
ATOM 1411 C CA . PRO A 1 183 ? 24.088 -3.877 -4.224 1.00 91.62 183 PRO A CA 1
ATOM 1412 C C . PRO A 1 183 ? 24.151 -4.969 -3.152 1.00 91.62 183 PRO A C 1
ATOM 1414 O O . PRO A 1 183 ? 23.112 -5.402 -2.661 1.00 91.62 183 PRO A O 1
ATOM 1417 N N . SER A 1 184 ? 25.353 -5.404 -2.747 1.00 92.81 184 SER A N 1
ATOM 1418 C CA . SER A 1 184 ? 25.506 -6.405 -1.682 1.00 92.81 184 SER A CA 1
ATOM 1419 C C . SER A 1 184 ? 25.145 -5.862 -0.295 1.00 92.81 184 SER A C 1
ATOM 1421 O O . SER A 1 184 ? 24.933 -6.637 0.636 1.00 92.81 184 SER A O 1
ATOM 1423 N N . SER A 1 185 ? 25.049 -4.534 -0.160 1.00 95.38 185 SER A N 1
ATOM 1424 C CA . SER A 1 185 ? 24.664 -3.838 1.070 1.00 95.38 185 SER A CA 1
ATOM 1425 C C . SER A 1 185 ? 23.164 -3.543 1.176 1.00 95.38 185 SER A C 1
ATOM 1427 O O . SER A 1 185 ? 22.737 -2.885 2.126 1.00 95.38 185 SER A O 1
ATOM 1429 N N . PHE A 1 186 ? 22.362 -3.964 0.197 1.00 97.19 186 PHE A N 1
ATOM 1430 C CA . PHE A 1 186 ? 20.927 -3.698 0.192 1.00 97.19 186 PHE A CA 1
ATOM 1431 C C . PHE A 1 186 ? 20.220 -4.565 1.236 1.00 97.19 186 PHE A C 1
ATOM 1433 O O . PHE A 1 186 ? 20.400 -5.782 1.265 1.00 97.19 186 PHE A O 1
ATOM 1440 N N . LEU A 1 187 ? 19.362 -3.955 2.062 1.00 97.44 187 LEU A N 1
ATOM 1441 C CA . LEU A 1 187 ? 18.496 -4.713 2.974 1.00 97.44 187 LEU A CA 1
ATOM 1442 C C . LEU A 1 187 ? 17.549 -5.630 2.196 1.00 97.44 187 LEU A C 1
ATOM 1444 O O . LEU A 1 187 ? 17.261 -6.734 2.643 1.00 97.44 187 LEU A O 1
ATOM 1448 N N . ILE A 1 188 ? 17.040 -5.158 1.056 1.00 97.75 188 ILE A N 1
ATOM 1449 C CA . ILE A 1 188 ? 16.223 -5.962 0.150 1.00 97.75 188 ILE A CA 1
ATOM 1450 C C . ILE A 1 188 ? 17.106 -6.342 -1.036 1.00 97.75 188 ILE A C 1
ATOM 1452 O O . ILE A 1 188 ? 17.494 -5.440 -1.780 1.00 97.75 188 ILE A O 1
ATOM 1456 N N . PRO A 1 189 ? 17.403 -7.633 -1.253 1.00 96.25 189 PRO A N 1
ATOM 1457 C CA . PRO A 1 189 ? 18.215 -8.054 -2.386 1.00 96.25 189 PRO A CA 1
ATOM 1458 C C . PRO A 1 189 ? 17.527 -7.783 -3.730 1.00 96.25 189 PRO A C 1
ATOM 1460 O O . PRO A 1 189 ? 16.295 -7.731 -3.828 1.00 96.25 189 PRO A O 1
ATOM 1463 N N . SER A 1 190 ? 18.341 -7.622 -4.773 1.00 97.00 190 SER A N 1
ATOM 1464 C CA . SER A 1 190 ? 17.890 -7.651 -6.167 1.00 97.00 190 SER A CA 1
ATOM 1465 C C . SER A 1 190 ? 17.819 -9.092 -6.662 1.00 97.00 190 SER A C 1
ATOM 1467 O O . SER A 1 190 ? 18.646 -9.915 -6.274 1.00 97.00 190 SER A O 1
ATOM 1469 N N . GLY A 1 191 ? 16.861 -9.395 -7.533 1.00 98.00 191 GLY A N 1
ATOM 1470 C CA . GLY A 1 191 ? 16.785 -10.695 -8.183 1.00 98.00 191 GLY A CA 1
ATOM 1471 C C . GLY A 1 191 ? 15.437 -10.992 -8.828 1.00 98.00 191 GLY A C 1
ATOM 1472 O O . GLY A 1 191 ? 14.430 -10.314 -8.587 1.00 98.00 191 GLY A O 1
ATOM 1473 N N . ALA A 1 192 ? 15.429 -12.057 -9.625 1.00 98.75 192 ALA A N 1
ATOM 1474 C CA . ALA A 1 192 ? 14.247 -12.634 -10.245 1.00 98.75 192 ALA A CA 1
ATOM 1475 C C . ALA A 1 192 ? 14.069 -14.109 -9.851 1.00 98.75 192 ALA A C 1
ATOM 1477 O O . ALA A 1 192 ? 15.006 -14.909 -9.896 1.00 98.75 192 ALA A O 1
ATOM 1478 N N . ILE A 1 193 ? 12.835 -14.473 -9.516 1.00 98.81 193 ILE A N 1
ATOM 1479 C CA . ILE A 1 193 ? 12.377 -15.844 -9.263 1.00 98.81 193 ILE A CA 1
ATOM 1480 C C . ILE A 1 193 ? 11.434 -16.221 -10.404 1.00 98.81 193 ILE A C 1
ATOM 1482 O O . ILE A 1 193 ? 10.565 -15.427 -10.763 1.00 98.81 193 ILE A O 1
ATOM 1486 N N . LEU A 1 194 ? 11.585 -17.424 -10.958 1.00 98.75 194 LEU A N 1
ATOM 1487 C CA . LEU A 1 194 ? 10.685 -17.973 -11.975 1.00 98.75 194 LEU A CA 1
ATOM 1488 C C . LEU A 1 194 ? 10.027 -19.251 -11.465 1.00 98.75 194 LEU A C 1
ATOM 1490 O O . LEU A 1 194 ? 10.629 -19.975 -10.674 1.00 98.75 194 LEU A O 1
ATOM 1494 N N . ASP A 1 195 ? 8.811 -19.529 -11.932 1.00 98.31 195 ASP A N 1
ATOM 1495 C CA . ASP A 1 195 ? 8.092 -20.792 -11.704 1.00 98.31 195 ASP A CA 1
ATOM 1496 C C . ASP A 1 195 ? 7.948 -21.187 -10.219 1.00 98.31 195 ASP A C 1
ATOM 1498 O O . ASP A 1 195 ? 7.837 -22.363 -9.870 1.00 98.31 195 ASP A O 1
ATOM 1502 N N . ARG A 1 196 ? 7.937 -20.188 -9.326 1.00 98.31 196 ARG A N 1
ATOM 1503 C CA . ARG A 1 196 ? 7.953 -20.321 -7.860 1.00 98.31 196 ARG A CA 1
ATOM 1504 C C . ARG A 1 196 ? 9.173 -21.082 -7.309 1.00 98.31 196 ARG A C 1
ATOM 1506 O O . ARG A 1 196 ? 9.132 -21.549 -6.170 1.00 98.31 196 ARG A O 1
ATOM 1513 N N . ASP A 1 197 ? 10.257 -21.197 -8.076 1.00 98.38 197 ASP A N 1
ATOM 1514 C CA . ASP A 1 197 ? 11.497 -21.842 -7.643 1.00 98.38 197 ASP A CA 1
ATOM 1515 C C . ASP A 1 197 ? 12.345 -20.905 -6.770 1.00 98.38 197 ASP A C 1
ATOM 1517 O O . ASP A 1 197 ? 13.154 -20.121 -7.265 1.00 98.38 197 ASP A O 1
ATOM 1521 N N . LEU A 1 198 ? 12.182 -21.024 -5.450 1.00 97.81 198 LEU A N 1
ATOM 1522 C CA . LEU A 1 198 ? 12.967 -20.272 -4.463 1.00 97.81 198 LEU A CA 1
ATOM 1523 C C . LEU A 1 198 ? 14.422 -20.753 -4.339 1.00 97.81 198 LEU A C 1
ATOM 1525 O O . LEU A 1 198 ? 15.224 -20.094 -3.688 1.00 97.81 198 LEU A O 1
ATOM 1529 N N . SER A 1 199 ? 14.790 -21.891 -4.940 1.00 97.88 199 SER A N 1
ATOM 1530 C CA . SER A 1 199 ? 16.172 -22.388 -4.885 1.00 97.88 199 SER A CA 1
ATOM 1531 C C . SER A 1 199 ? 17.100 -21.706 -5.893 1.00 97.88 199 SER A C 1
ATOM 1533 O O . SER A 1 199 ? 18.321 -21.784 -5.751 1.00 97.88 199 SER A O 1
ATOM 1535 N N . THR A 1 200 ? 16.527 -21.013 -6.883 1.00 98.12 200 THR A N 1
ATOM 1536 C CA . THR A 1 200 ? 17.269 -20.365 -7.964 1.00 98.12 200 THR A CA 1
ATOM 1537 C C . THR A 1 200 ? 16.904 -18.889 -8.062 1.00 98.12 200 THR A C 1
ATOM 1539 O O . THR A 1 200 ? 15.918 -18.514 -8.702 1.00 98.12 200 THR A O 1
ATOM 1542 N N . ILE A 1 201 ? 17.762 -18.037 -7.508 1.00 97.94 201 ILE A N 1
ATOM 1543 C CA . ILE A 1 201 ? 17.693 -16.589 -7.715 1.00 97.94 201 ILE A CA 1
ATOM 1544 C C . ILE A 1 201 ? 18.481 -16.234 -8.973 1.00 97.94 201 ILE A C 1
ATOM 1546 O O . ILE A 1 201 ? 19.636 -16.631 -9.128 1.00 97.94 201 ILE A O 1
ATOM 1550 N N . ARG A 1 202 ? 17.839 -15.518 -9.897 1.00 98.31 202 ARG A N 1
ATOM 1551 C CA . ARG A 1 202 ? 18.465 -15.035 -11.130 1.00 98.31 202 ARG A CA 1
ATOM 1552 C C . ARG A 1 202 ? 18.853 -13.575 -10.968 1.00 98.31 202 ARG A C 1
ATOM 1554 O O . ARG A 1 202 ? 18.037 -12.772 -10.514 1.00 98.31 202 ARG A O 1
ATOM 1561 N N . ASP A 1 203 ? 20.069 -13.250 -11.385 1.00 97.25 203 ASP A N 1
ATOM 1562 C CA . ASP A 1 203 ? 20.551 -11.873 -11.411 1.00 97.25 203 ASP A CA 1
ATOM 1563 C C . ASP A 1 203 ? 19.737 -11.029 -12.395 1.00 97.25 203 ASP A C 1
ATOM 1565 O O . ASP A 1 203 ? 19.256 -11.527 -13.418 1.00 97.25 203 ASP A O 1
ATOM 1569 N N . VAL A 1 204 ? 19.594 -9.747 -12.062 1.00 97.31 204 VAL A N 1
ATOM 1570 C CA . VAL A 1 204 ? 18.875 -8.753 -12.861 1.00 97.31 204 VAL A CA 1
ATOM 1571 C C . VAL A 1 204 ? 19.855 -7.654 -13.243 1.00 97.31 204 VAL A C 1
ATOM 1573 O O . VAL A 1 204 ? 20.359 -6.949 -12.367 1.00 97.31 204 VAL A O 1
ATOM 1576 N N . ASP A 1 205 ? 20.091 -7.483 -14.540 1.00 96.69 205 ASP A N 1
ATOM 1577 C CA . ASP A 1 205 ? 20.866 -6.373 -15.088 1.00 96.69 205 ASP A CA 1
ATOM 1578 C C . ASP A 1 205 ? 19.930 -5.364 -15.756 1.00 96.69 205 ASP A C 1
ATOM 1580 O O . ASP A 1 205 ? 19.369 -5.592 -16.826 1.00 96.69 205 ASP A O 1
ATOM 1584 N N . MET A 1 206 ? 19.786 -4.205 -15.117 1.00 95.62 206 MET A N 1
ATOM 1585 C CA . MET A 1 206 ? 18.938 -3.119 -15.608 1.00 95.62 206 MET A CA 1
ATOM 1586 C C . MET A 1 206 ? 19.487 -2.408 -16.852 1.00 95.62 206 MET A C 1
ATOM 1588 O O . MET A 1 206 ? 18.797 -1.551 -17.394 1.00 95.62 206 MET A O 1
ATOM 1592 N N . ASN A 1 207 ? 20.725 -2.692 -17.262 1.00 96.88 207 ASN A N 1
ATOM 1593 C CA . ASN A 1 207 ? 21.362 -2.074 -18.427 1.00 96.88 207 ASN A CA 1
ATOM 1594 C C . ASN A 1 207 ? 21.405 -3.015 -19.635 1.00 96.88 207 ASN A C 1
ATOM 1596 O O . ASN A 1 207 ? 21.727 -2.578 -20.742 1.00 96.88 207 ASN A O 1
ATOM 1600 N N . ALA A 1 208 ? 21.114 -4.300 -19.431 1.00 98.00 208 ALA A N 1
ATOM 1601 C CA . ALA A 1 208 ? 21.075 -5.285 -20.494 1.00 98.00 208 ALA A CA 1
ATOM 1602 C C . ALA A 1 208 ? 19.798 -5.106 -21.332 1.00 98.00 208 ALA A C 1
ATOM 1604 O O . ALA A 1 208 ? 18.672 -5.237 -20.845 1.00 98.00 208 ALA A O 1
ATOM 1605 N N . ALA A 1 209 ? 19.979 -4.804 -22.621 1.00 97.25 209 ALA A N 1
ATOM 1606 C CA . ALA A 1 209 ? 18.894 -4.446 -23.539 1.00 97.25 209 ALA A CA 1
ATOM 1607 C C . ALA A 1 209 ? 17.857 -5.570 -23.768 1.00 97.25 209 ALA A C 1
ATOM 1609 O O . ALA A 1 209 ? 16.740 -5.310 -24.222 1.00 97.25 209 ALA A O 1
ATOM 1610 N N . ASP A 1 210 ? 18.214 -6.819 -23.470 1.00 97.31 210 ASP A N 1
ATOM 1611 C CA . ASP A 1 210 ? 17.378 -8.012 -23.613 1.00 97.31 210 ASP A CA 1
ATOM 1612 C C . ASP A 1 210 ? 16.719 -8.474 -22.299 1.00 97.31 210 ASP A C 1
ATOM 1614 O O . ASP A 1 210 ? 15.970 -9.454 -22.298 1.00 97.31 210 ASP A O 1
ATOM 1618 N N . GLU A 1 211 ? 16.938 -7.765 -21.186 1.00 98.31 211 GLU A N 1
ATOM 1619 C CA . GLU A 1 211 ? 16.307 -8.085 -19.905 1.00 98.31 211 GLU A CA 1
ATOM 1620 C C . GLU A 1 211 ? 14.984 -7.352 -19.709 1.00 98.31 211 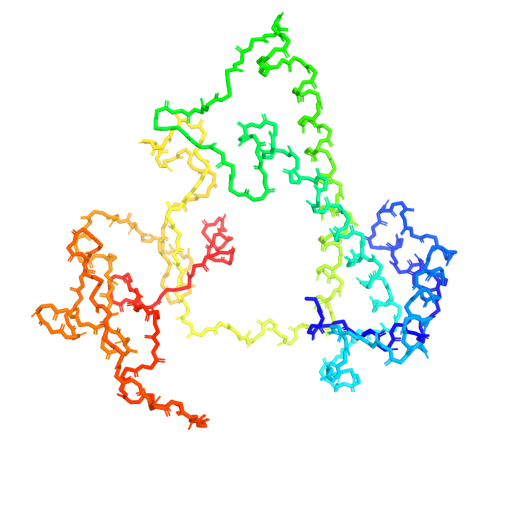GLU A C 1
ATOM 1622 O O . GLU A 1 211 ? 13.919 -7.950 -19.861 1.00 98.31 211 GLU A O 1
ATOM 1627 N N . ILE A 1 212 ? 15.033 -6.070 -19.340 1.00 98.56 212 ILE A N 1
ATOM 1628 C CA . ILE A 1 212 ? 13.844 -5.287 -18.995 1.00 98.56 212 ILE A CA 1
ATOM 1629 C C . ILE A 1 212 ? 13.321 -4.623 -20.259 1.00 98.56 212 ILE A C 1
ATOM 1631 O O . ILE A 1 212 ? 13.911 -3.672 -20.759 1.00 98.56 212 ILE A O 1
ATOM 1635 N N . GLN A 1 213 ? 12.191 -5.103 -20.764 1.00 98.62 213 GLN A N 1
ATOM 1636 C CA . GLN A 1 213 ? 11.619 -4.620 -22.016 1.00 98.62 213 GLN A CA 1
ATOM 1637 C C . GLN A 1 213 ? 10.143 -4.278 -21.858 1.00 98.62 213 GLN A C 1
ATOM 1639 O O . GLN A 1 213 ? 9.403 -4.994 -21.188 1.00 98.62 213 GLN A O 1
ATOM 1644 N N . GLU A 1 214 ? 9.689 -3.213 -22.511 1.00 98.62 214 GLU A N 1
ATOM 1645 C CA . GLU A 1 214 ? 8.282 -2.823 -22.561 1.00 98.62 214 GLU A CA 1
ATOM 1646 C C . GLU A 1 214 ? 7.671 -3.108 -23.933 1.00 98.62 214 GLU A C 1
ATOM 1648 O O . GLU A 1 214 ? 8.181 -2.645 -24.953 1.00 98.62 214 GLU A O 1
ATOM 1653 N N . TYR A 1 215 ? 6.527 -3.793 -23.945 1.00 98.38 215 TYR A N 1
ATOM 1654 C CA . TYR A 1 215 ? 5.731 -4.063 -25.145 1.00 98.38 215 TYR A CA 1
ATOM 1655 C C . TYR A 1 215 ? 4.505 -3.143 -25.215 1.00 98.38 215 TYR A C 1
ATOM 1657 O O . TYR A 1 215 ? 3.959 -2.749 -24.176 1.00 98.38 215 TYR A O 1
ATOM 1665 N N . VAL A 1 216 ? 4.029 -2.855 -26.433 1.00 98.19 216 VAL A N 1
ATOM 1666 C CA . VAL A 1 216 ? 2.832 -2.020 -26.677 1.00 98.19 216 VAL A CA 1
ATOM 1667 C C . VAL A 1 216 ? 1.788 -2.648 -27.606 1.00 98.19 216 VAL A C 1
ATOM 1669 O O . VAL A 1 216 ? 0.814 -1.978 -27.943 1.00 98.19 216 VAL A O 1
ATOM 1672 N N . ALA A 1 217 ? 1.924 -3.932 -27.963 1.00 97.44 217 ALA A N 1
ATOM 1673 C CA . ALA A 1 217 ? 0.964 -4.686 -28.785 1.00 97.44 217 ALA A CA 1
ATOM 1674 C C . ALA A 1 217 ? -0.503 -4.459 -28.359 1.00 97.44 217 ALA A C 1
ATOM 1676 O O . ALA A 1 217 ? -1.362 -4.118 -29.173 1.00 97.44 217 ALA A O 1
ATOM 1677 N N . HIS A 1 218 ? -0.765 -4.500 -27.048 1.00 98.00 218 HIS A N 1
ATOM 1678 C CA . HIS A 1 218 ? -2.094 -4.300 -26.458 1.00 98.00 218 HIS A CA 1
ATOM 1679 C C . HIS A 1 218 ? -2.273 -2.954 -25.731 1.00 98.00 218 HIS A C 1
ATOM 1681 O O . HIS A 1 218 ? -3.181 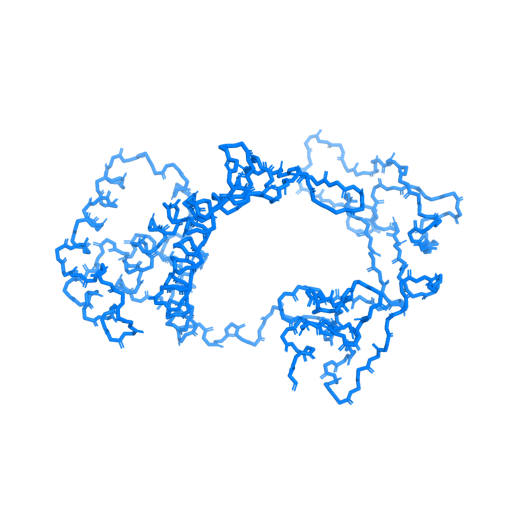-2.783 -24.909 1.00 98.00 218 HIS A O 1
ATOM 1687 N N . SER A 1 219 ? -1.456 -1.959 -26.070 1.00 98.31 219 SER A N 1
ATOM 1688 C CA . SER A 1 219 ? -1.456 -0.649 -25.416 1.00 98.31 219 SER A CA 1
ATOM 1689 C C . SER A 1 219 ? -1.706 0.488 -26.413 1.00 98.31 219 SER A C 1
ATOM 1691 O O . SER A 1 219 ? -1.409 0.383 -27.604 1.00 98.31 219 SER A O 1
ATOM 1693 N N . PHE A 1 220 ? -2.261 1.600 -25.931 1.00 98.25 220 PHE A N 1
ATOM 1694 C CA . PHE A 1 220 ? -2.582 2.801 -26.714 1.00 98.25 220 PHE A CA 1
ATOM 1695 C C . PHE A 1 220 ? -1.335 3.639 -27.057 1.00 98.25 220 PHE A C 1
ATOM 1697 O O . PHE A 1 220 ? -1.272 4.839 -26.796 1.00 98.25 220 PHE A O 1
ATOM 1704 N N . TYR A 1 221 ? -0.327 2.991 -27.635 1.00 98.25 221 TYR A N 1
ATOM 1705 C CA . TYR A 1 221 ? 0.927 3.593 -28.075 1.00 98.25 221 TYR A CA 1
ATOM 1706 C C . TYR A 1 221 ? 1.348 3.019 -29.422 1.00 98.25 221 TYR A C 1
ATOM 1708 O O . TYR A 1 221 ? 0.965 1.895 -29.752 1.00 98.25 221 TYR A O 1
ATOM 1716 N N . ASP A 1 222 ? 2.170 3.769 -30.149 1.00 97.38 222 ASP A N 1
ATOM 1717 C CA . ASP A 1 222 ? 2.907 3.276 -31.311 1.00 97.38 222 ASP A CA 1
ATOM 1718 C C . ASP A 1 222 ? 4.411 3.310 -31.033 1.00 97.38 222 ASP A C 1
ATOM 1720 O O . ASP A 1 222 ? 4.909 4.249 -30.407 1.00 97.38 222 ASP A O 1
ATOM 1724 N N . TYR A 1 223 ? 5.113 2.295 -31.531 1.00 97.94 223 TYR A N 1
ATOM 1725 C CA . TYR A 1 223 ? 6.571 2.261 -31.635 1.00 97.94 223 TYR A CA 1
ATOM 1726 C C . TYR A 1 223 ? 6.977 2.376 -33.100 1.00 97.94 223 TYR A C 1
ATOM 1728 O O . TYR A 1 223 ? 6.277 1.854 -33.974 1.00 97.94 223 TYR A O 1
ATOM 1736 N N . SER A 1 224 ? 8.106 3.032 -33.366 1.00 97.50 224 SER A N 1
ATOM 1737 C CA . SER A 1 224 ? 8.624 3.217 -34.726 1.00 97.50 224 SER A CA 1
ATOM 1738 C C . SER A 1 224 ? 8.905 1.891 -35.450 1.00 97.50 224 SER A C 1
ATOM 1740 O O . SER A 1 224 ? 8.552 1.753 -36.622 1.00 97.50 224 SER A O 1
ATOM 1742 N N . ASP A 1 225 ? 9.410 0.888 -34.726 1.00 95.44 225 ASP A N 1
ATOM 1743 C CA . ASP A 1 225 ? 9.685 -0.468 -35.230 1.00 95.44 225 ASP A CA 1
ATOM 1744 C C . ASP A 1 225 ? 8.456 -1.403 -35.217 1.00 95.44 225 ASP A C 1
ATOM 1746 O O . ASP A 1 225 ? 8.544 -2.588 -35.547 1.00 95.44 225 ASP A O 1
ATOM 1750 N N . GLY A 1 226 ? 7.278 -0.871 -34.876 1.00 95.50 226 GLY A N 1
ATOM 1751 C CA . GLY A 1 226 ? 6.017 -1.607 -34.804 1.00 95.50 226 GLY A CA 1
ATOM 1752 C C . GLY A 1 226 ? 5.666 -2.096 -33.397 1.00 95.50 226 GLY A C 1
ATOM 1753 O O . GLY A 1 226 ? 6.517 -2.277 -32.532 1.00 95.50 226 GLY A O 1
ATOM 1754 N N . LYS A 1 227 ? 4.367 -2.319 -33.151 1.00 93.56 227 LYS A N 1
ATOM 1755 C CA . LYS A 1 227 ? 3.833 -2.570 -31.797 1.00 93.56 227 LYS A CA 1
ATOM 1756 C C . LYS A 1 227 ? 4.273 -3.885 -31.145 1.00 93.56 227 LYS A C 1
ATOM 1758 O O . LYS A 1 227 ? 4.205 -4.006 -29.922 1.00 93.56 227 LYS A O 1
ATOM 1763 N N . GLU A 1 228 ? 4.702 -4.850 -31.953 1.00 94.69 228 GLU A N 1
ATOM 1764 C CA . GLU A 1 228 ? 5.182 -6.155 -31.486 1.00 94.69 228 GLU A CA 1
ATOM 1765 C C . GLU A 1 228 ? 6.641 -6.112 -31.011 1.00 94.69 228 GLU A C 1
ATOM 1767 O O . GLU A 1 228 ? 7.092 -7.034 -30.333 1.00 94.69 228 GLU A O 1
ATOM 1772 N N . ALA A 1 229 ? 7.388 -5.057 -31.356 1.00 95.75 229 ALA A N 1
ATOM 1773 C CA . ALA A 1 229 ? 8.780 -4.925 -30.962 1.00 95.75 229 ALA A CA 1
ATOM 1774 C C . ALA A 1 229 ? 8.892 -4.570 -29.464 1.00 95.75 229 ALA A C 1
ATOM 1776 O O . ALA A 1 229 ? 8.244 -3.621 -29.007 1.00 95.75 229 ALA A O 1
ATOM 1777 N N . PRO A 1 230 ? 9.710 -5.294 -28.680 1.00 97.00 230 PRO A N 1
ATOM 1778 C CA . PRO A 1 230 ? 10.096 -4.842 -27.353 1.00 97.00 230 PRO A CA 1
ATOM 1779 C C . PRO A 1 230 ? 11.090 -3.688 -27.430 1.00 97.00 230 PRO A C 1
ATOM 1781 O O . PRO A 1 230 ? 11.996 -3.709 -28.260 1.00 97.00 230 PRO A O 1
ATOM 1784 N N . LEU A 1 231 ? 10.994 -2.750 -26.489 1.00 98.44 231 LEU A N 1
ATOM 1785 C CA . LEU 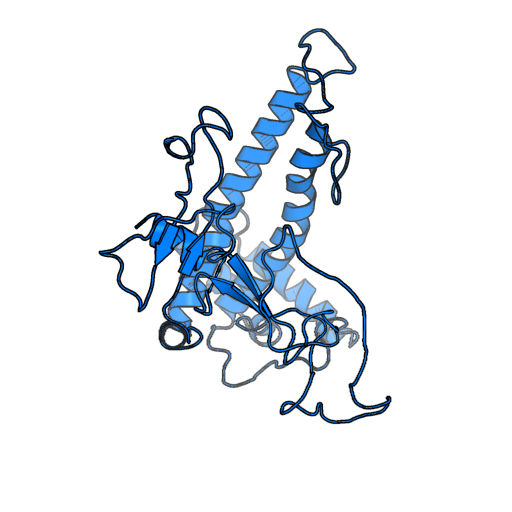A 1 231 ? 12.027 -1.735 -26.279 1.00 98.44 231 LEU A CA 1
ATOM 1786 C C . LEU A 1 231 ? 12.526 -1.777 -24.837 1.00 98.44 231 LEU A C 1
ATOM 1788 O O . LEU A 1 231 ? 11.730 -1.763 -23.894 1.00 98.44 231 LEU A O 1
ATOM 1792 N N . HIS A 1 232 ? 13.847 -1.805 -24.670 1.00 98.56 232 HIS A N 1
ATOM 1793 C CA . HIS A 1 232 ? 14.474 -1.498 -23.389 1.00 98.56 232 HIS A CA 1
ATOM 1794 C C . HIS A 1 232 ? 14.222 -0.017 -23.042 1.00 98.56 232 HIS A C 1
ATOM 1796 O O . HIS A 1 232 ? 14.216 0.807 -23.957 1.00 98.56 232 HIS A O 1
ATOM 1802 N N . PRO A 1 233 ? 14.048 0.381 -21.765 1.00 98.38 233 PRO A N 1
ATOM 1803 C CA . PRO A 1 233 ? 13.741 1.768 -21.403 1.00 98.38 233 PRO A CA 1
ATOM 1804 C C . PRO A 1 233 ? 14.702 2.838 -21.945 1.00 98.38 233 PRO A C 1
ATOM 1806 O O . PRO A 1 233 ? 14.264 3.962 -22.179 1.00 98.38 233 PRO A O 1
ATOM 1809 N N . TYR A 1 234 ? 15.982 2.519 -22.174 1.00 98.38 234 TYR A N 1
ATOM 1810 C CA . TYR A 1 234 ? 16.927 3.452 -22.815 1.00 98.38 234 TYR A CA 1
ATOM 1811 C C . TYR A 1 234 ? 16.560 3.807 -24.259 1.00 98.38 234 TYR A C 1
ATOM 1813 O O . TYR A 1 234 ? 16.789 4.942 -24.671 1.00 98.38 234 TYR A O 1
ATOM 1821 N N . ASP A 1 235 ? 15.936 2.876 -24.976 1.00 98.12 235 ASP A N 1
ATOM 1822 C CA . ASP A 1 235 ? 15.419 3.062 -26.333 1.00 98.12 235 ASP A CA 1
ATOM 1823 C C . ASP A 1 235 ? 13.894 3.286 -26.325 1.00 98.12 235 ASP A C 1
ATOM 1825 O O . ASP A 1 235 ? 13.244 3.285 -27.365 1.00 98.12 235 ASP A O 1
ATOM 1829 N N . GLY A 1 236 ? 13.292 3.444 -25.140 1.00 97.69 236 GLY A N 1
ATOM 1830 C CA . GLY A 1 236 ? 11.849 3.436 -24.950 1.00 97.69 236 GLY A CA 1
ATOM 1831 C C . GLY A 1 236 ? 11.143 4.632 -25.589 1.00 97.69 236 GLY A C 1
ATOM 1832 O O . GLY A 1 236 ? 11.497 5.790 -25.373 1.00 97.69 236 GLY A O 1
ATOM 1833 N N . GLU A 1 237 ? 10.050 4.362 -26.299 1.00 98.38 237 GLU A N 1
ATOM 1834 C CA . GLU A 1 237 ? 9.205 5.393 -26.906 1.00 98.38 237 GLU A CA 1
ATOM 1835 C C . GLU A 1 237 ? 7.916 5.628 -26.106 1.00 98.38 237 GLU A C 1
ATOM 1837 O O . GLU A 1 237 ? 7.381 4.718 -25.474 1.00 98.38 237 GLU A O 1
ATOM 1842 N N . THR A 1 238 ? 7.368 6.847 -26.135 1.00 98.25 238 THR A N 1
ATOM 1843 C CA . THR A 1 238 ? 6.059 7.162 -25.525 1.00 98.25 238 THR A CA 1
ATOM 1844 C C . THR A 1 238 ? 5.227 8.031 -26.468 1.00 98.25 238 THR A C 1
ATOM 1846 O O . THR A 1 238 ? 4.972 9.206 -26.206 1.00 98.25 238 THR A O 1
ATOM 1849 N N . ASN A 1 239 ? 4.795 7.442 -27.584 1.00 97.88 239 ASN A N 1
ATOM 1850 C CA . ASN A 1 239 ? 3.930 8.098 -28.564 1.00 97.88 239 ASN A CA 1
ATOM 1851 C C . ASN A 1 239 ? 2.475 7.688 -28.321 1.00 97.88 239 ASN A C 1
ATOM 1853 O O . ASN A 1 239 ? 2.098 6.551 -28.597 1.00 97.88 239 ASN A O 1
ATOM 1857 N N . LEU A 1 240 ? 1.664 8.592 -27.763 1.00 98.12 240 LEU A N 1
ATOM 1858 C CA . LEU A 1 240 ? 0.264 8.306 -27.429 1.00 98.12 240 LEU A CA 1
ATOM 1859 C C . LEU A 1 240 ? -0.558 8.052 -28.701 1.00 98.12 240 LEU A C 1
ATOM 1861 O O . LEU A 1 240 ? -0.649 8.929 -29.559 1.00 98.12 240 LEU A O 1
ATOM 1865 N N . ASN A 1 241 ? -1.221 6.900 -28.781 1.00 97.31 241 ASN A N 1
ATOM 1866 C CA . ASN A 1 241 ? -2.120 6.549 -29.876 1.00 97.31 241 ASN A CA 1
ATOM 1867 C C . ASN A 1 241 ? -3.377 5.851 -29.338 1.00 97.31 241 ASN A C 1
ATOM 1869 O O . ASN A 1 241 ? -3.419 4.630 -29.166 1.00 97.31 241 ASN A O 1
ATOM 1873 N N . TYR A 1 242 ? -4.420 6.635 -29.063 1.00 97.44 242 TYR A N 1
ATOM 1874 C CA . TYR A 1 242 ? -5.697 6.074 -28.636 1.00 97.44 242 TYR A CA 1
ATOM 1875 C C . TYR A 1 242 ? -6.432 5.422 -29.812 1.00 97.44 242 TYR A C 1
ATOM 1877 O O . TYR A 1 242 ? -6.990 6.111 -30.666 1.00 97.44 242 TYR A O 1
ATOM 1885 N N . SER A 1 243 ? -6.494 4.094 -29.803 1.00 95.44 243 SER A N 1
ATOM 1886 C CA . SER A 1 243 ? -7.220 3.273 -30.783 1.00 95.44 243 SER A CA 1
ATOM 1887 C C . SER A 1 243 ? -8.449 2.564 -30.196 1.00 95.44 243 SER A C 1
ATOM 1889 O O . SER A 1 243 ? -9.034 1.698 -30.842 1.00 95.44 243 SER A O 1
ATOM 1891 N N . GLY A 1 244 ? -8.849 2.922 -28.971 1.00 95.31 244 GLY A N 1
ATOM 1892 C CA . GLY A 1 244 ? -9.986 2.321 -28.274 1.00 95.31 244 GLY A CA 1
ATOM 1893 C C . GLY A 1 244 ? -11.360 2.821 -28.754 1.00 95.31 244 GLY A C 1
ATOM 1894 O O . GLY A 1 244 ? -11.462 3.702 -29.615 1.00 95.31 244 GLY A O 1
ATOM 1895 N N . PRO A 1 245 ? -12.454 2.280 -28.187 1.00 95.56 245 PRO A N 1
ATOM 1896 C CA . PRO A 1 245 ? -13.813 2.651 -28.573 1.00 95.56 245 PRO A CA 1
ATOM 1897 C C . PRO A 1 245 ? -14.156 4.099 -28.190 1.00 95.56 245 PRO A C 1
ATOM 1899 O O . PRO A 1 245 ? -13.847 4.571 -27.100 1.00 95.56 245 PRO A O 1
ATOM 1902 N N . LYS A 1 246 ? -14.880 4.815 -29.058 1.00 95.75 246 LYS A N 1
ATOM 1903 C CA . LYS A 1 246 ? -15.327 6.187 -28.757 1.00 95.75 246 LYS A CA 1
ATOM 1904 C C . LYS A 1 246 ? -16.358 6.193 -27.612 1.00 95.75 246 LYS A C 1
ATOM 1906 O O . LYS A 1 246 ? -17.330 5.441 -27.690 1.00 95.75 246 LYS A O 1
ATOM 1911 N N . PRO A 1 247 ? -16.205 7.046 -26.579 1.00 95.81 247 PRO A N 1
ATOM 1912 C CA . PRO A 1 247 ? -17.219 7.198 -25.537 1.00 95.81 247 PRO A CA 1
ATOM 1913 C C . PRO A 1 247 ? -18.577 7.700 -26.078 1.00 95.81 247 PRO A C 1
ATOM 1915 O O . PRO A 1 247 ? -18.589 8.523 -26.996 1.00 95.81 247 PRO A O 1
ATOM 1918 N N . PRO A 1 248 ? -19.716 7.285 -25.483 1.00 96.06 248 PRO A N 1
ATOM 1919 C CA . PRO A 1 248 ? -19.827 6.275 -24.434 1.00 96.06 248 PRO A CA 1
ATOM 1920 C C . PRO A 1 248 ? -19.727 4.860 -25.020 1.00 96.06 248 PRO A C 1
ATOM 1922 O O . PRO A 1 248 ? -20.396 4.523 -25.993 1.00 96.06 248 PRO A O 1
ATOM 1925 N N . TYR A 1 249 ? -18.939 4.005 -24.379 1.00 96.62 249 TYR A N 1
ATOM 1926 C CA . TYR A 1 249 ? -18.831 2.587 -24.713 1.00 96.62 249 TYR A CA 1
ATOM 1927 C C . TYR A 1 249 ? -19.138 1.737 -23.478 1.00 96.62 249 TYR A C 1
ATOM 1929 O O . TYR A 1 249 ? -19.109 2.227 -22.350 1.00 96.62 249 TYR A O 1
ATOM 1937 N N . LYS A 1 250 ? -19.469 0.461 -23.697 1.00 97.19 250 LYS A N 1
ATOM 1938 C CA . LYS A 1 250 ? -19.786 -0.495 -22.620 1.00 97.19 250 LYS A CA 1
ATOM 1939 C C . LYS A 1 250 ? -18.699 -1.541 -22.388 1.00 97.19 250 LYS A C 1
ATOM 1941 O O . LYS A 1 250 ? -18.659 -2.119 -21.311 1.00 97.19 250 LYS A O 1
ATOM 1946 N N . GLN A 1 251 ? -17.878 -1.814 -23.396 1.00 97.12 251 GLN A N 1
ATOM 1947 C CA . GLN A 1 251 ? -16.832 -2.834 -23.378 1.00 97.12 251 GLN A CA 1
ATOM 1948 C C . GLN A 1 251 ? -15.607 -2.297 -24.117 1.00 97.12 251 GLN A C 1
ATOM 1950 O O . GLN A 1 251 ? -15.754 -1.483 -25.032 1.00 97.12 251 GLN A O 1
ATOM 1955 N N . LEU A 1 252 ? -14.424 -2.743 -23.703 1.00 97.44 252 LEU A N 1
ATOM 1956 C CA . LEU A 1 252 ? -13.193 -2.586 -24.473 1.00 97.44 252 LEU A CA 1
ATOM 1957 C C . LEU A 1 252 ? -13.074 -3.743 -25.468 1.00 97.44 252 LEU A C 1
ATOM 1959 O O . LEU A 1 252 ? -13.610 -4.824 -25.229 1.00 97.44 252 LEU A O 1
ATOM 1963 N N . ASP A 1 253 ? -12.362 -3.508 -26.562 1.00 95.56 253 ASP A N 1
ATOM 1964 C CA . ASP A 1 253 ? -11.921 -4.567 -27.464 1.00 95.56 253 ASP A CA 1
ATOM 1965 C C . ASP A 1 253 ? -10.564 -5.085 -26.976 1.00 95.56 253 ASP A C 1
ATOM 1967 O O . ASP A 1 253 ? -9.556 -4.387 -27.078 1.00 95.56 253 ASP A O 1
ATOM 1971 N N . VAL A 1 254 ? -10.566 -6.269 -26.366 1.00 96.44 254 VAL A N 1
ATOM 1972 C CA . VAL A 1 254 ? -9.384 -6.846 -25.707 1.00 96.44 254 VAL A CA 1
ATOM 1973 C C . VAL A 1 254 ? -8.471 -7.613 -26.661 1.00 96.44 254 VAL A C 1
ATOM 1975 O O . VAL A 1 254 ? -7.342 -7.914 -26.286 1.00 96.44 254 VAL A O 1
ATOM 1978 N N . ASP A 1 255 ? -8.924 -7.880 -27.890 1.00 95.75 255 ASP A N 1
ATOM 1979 C CA . ASP A 1 255 ? -8.094 -8.509 -28.923 1.00 95.75 255 ASP A CA 1
ATOM 1980 C C . ASP A 1 255 ? -7.099 -7.501 -29.531 1.00 95.75 255 ASP A C 1
ATOM 1982 O O . ASP A 1 255 ? -6.101 -7.886 -30.135 1.00 95.75 255 ASP A O 1
ATOM 1986 N N . ASN A 1 256 ? -7.348 -6.201 -29.335 1.00 95.38 256 ASN A N 1
ATOM 1987 C CA . ASN A 1 256 ? -6.531 -5.090 -29.818 1.00 95.38 256 ASN A CA 1
ATOM 1988 C C . ASN A 1 256 ? -5.881 -4.323 -28.651 1.00 95.38 256 ASN A C 1
ATOM 1990 O O . ASN A 1 256 ? -5.711 -4.837 -27.545 1.00 95.38 256 ASN A O 1
ATOM 1994 N N . SER A 1 257 ? -5.474 -3.074 -28.885 1.00 97.19 257 SER A N 1
ATOM 1995 C CA . SER A 1 257 ? -5.025 -2.183 -27.817 1.00 97.19 257 SER A CA 1
ATOM 1996 C C . SER A 1 257 ? -6.175 -1.848 -26.860 1.00 97.19 257 SER A C 1
ATOM 1998 O O . SER A 1 257 ? -7.223 -1.375 -27.298 1.00 97.19 257 SER A O 1
ATOM 2000 N N . TYR A 1 258 ? -5.969 -2.034 -25.552 1.00 97.88 258 TYR A N 1
ATOM 2001 C CA . TYR A 1 258 ? -7.022 -1.831 -24.545 1.00 97.88 258 TYR A CA 1
ATOM 2002 C C . TYR A 1 258 ? -6.569 -1.069 -23.291 1.00 97.88 258 TYR A C 1
ATOM 2004 O O . TYR A 1 258 ? -7.375 -0.854 -22.383 1.00 97.88 258 TYR A O 1
ATOM 2012 N N . SER A 1 259 ? -5.302 -0.648 -23.206 1.00 98.25 259 SER A N 1
ATOM 2013 C CA . SER A 1 259 ? -4.749 -0.024 -21.998 1.00 98.25 259 SER A CA 1
ATOM 2014 C C . SER A 1 259 ? -3.801 1.138 -22.290 1.00 98.25 259 SER A C 1
ATOM 2016 O O . SER A 1 259 ? -3.068 1.134 -23.274 1.00 98.25 259 SER A O 1
ATOM 2018 N N . TRP A 1 260 ? -3.764 2.118 -21.385 1.00 98.44 260 TRP A N 1
ATOM 2019 C CA . TRP A 1 260 ? -2.697 3.129 -21.326 1.00 98.44 260 TRP A CA 1
ATOM 2020 C C . TRP A 1 260 ? -1.459 2.640 -20.568 1.00 98.44 260 TRP A C 1
ATOM 2022 O O . TRP A 1 260 ? -0.475 3.358 -20.464 1.00 98.44 260 TRP A O 1
ATOM 2032 N N . LEU A 1 261 ? -1.482 1.428 -20.023 1.00 98.50 261 LEU A N 1
ATOM 2033 C CA . LEU A 1 261 ? -0.284 0.809 -19.476 1.00 98.50 261 LEU A CA 1
ATOM 2034 C C . LEU A 1 261 ? 0.444 0.070 -20.592 1.00 98.50 261 LEU A C 1
ATOM 2036 O O . LEU A 1 261 ? -0.176 -0.697 -21.333 1.00 98.50 261 LEU A O 1
ATOM 2040 N N . LYS A 1 262 ? 1.756 0.277 -20.681 1.00 98.56 262 LYS A N 1
ATOM 2041 C CA . LYS A 1 262 ? 2.649 -0.622 -21.413 1.00 98.56 262 LYS A CA 1
ATOM 2042 C C . LYS A 1 262 ? 2.729 -1.979 -20.709 1.00 98.56 262 LYS A C 1
ATOM 2044 O O . LYS A 1 262 ? 2.283 -2.134 -19.572 1.00 98.56 262 LYS A O 1
ATOM 2049 N N . SER A 1 263 ? 3.309 -2.962 -21.385 1.00 98.50 263 SER A N 1
ATOM 2050 C CA . SER A 1 263 ? 3.443 -4.332 -20.888 1.00 98.50 263 SER A CA 1
ATOM 2051 C C . SER A 1 263 ? 4.913 -4.683 -20.631 1.00 98.50 263 SER A C 1
ATOM 2053 O O . SER A 1 263 ? 5.535 -5.295 -21.498 1.00 98.50 263 SER A O 1
ATOM 2055 N N . PRO A 1 264 ? 5.496 -4.310 -19.474 1.00 98.56 264 PRO A N 1
ATOM 2056 C CA . PRO A 1 264 ? 6.869 -4.673 -19.140 1.00 98.56 264 PRO A CA 1
ATOM 2057 C C . PRO A 1 264 ? 7.034 -6.189 -18.966 1.00 98.56 264 PRO A C 1
ATOM 2059 O O . PRO A 1 264 ? 6.130 -6.879 -18.479 1.00 98.56 264 PRO A O 1
ATOM 2062 N N . ARG A 1 265 ? 8.192 -6.709 -19.365 1.00 98.69 265 ARG A N 1
ATOM 2063 C CA . ARG A 1 265 ? 8.627 -8.102 -19.221 1.00 98.69 265 ARG A CA 1
ATOM 2064 C C . ARG A 1 265 ? 10.094 -8.133 -18.806 1.00 98.69 265 ARG A C 1
ATOM 2066 O O . ARG A 1 265 ? 10.852 -7.243 -19.180 1.00 98.69 265 ARG A O 1
ATOM 2073 N N . TRP A 1 266 ? 10.482 -9.175 -18.078 1.00 98.69 266 TRP A N 1
ATOM 2074 C CA . TRP A 1 266 ? 11.885 -9.482 -17.805 1.00 98.69 266 TRP A CA 1
ATOM 2075 C C . TRP A 1 266 ? 12.270 -10.752 -18.564 1.00 98.69 266 TRP A C 1
ATOM 2077 O O . TRP A 1 266 ? 11.675 -11.803 -18.327 1.00 98.69 266 TRP A O 1
ATOM 2087 N N . LYS A 1 267 ? 13.189 -10.655 -19.532 1.00 98.25 267 LYS A N 1
ATOM 2088 C CA . LYS A 1 267 ? 13.560 -11.752 -20.452 1.00 98.25 267 LYS A CA 1
ATOM 2089 C C . LYS A 1 267 ? 12.339 -12.423 -21.098 1.00 98.25 267 LYS A C 1
ATOM 2091 O O . LYS A 1 267 ? 12.253 -13.642 -21.199 1.00 98.25 267 LYS A O 1
ATOM 2096 N N . GLY A 1 268 ? 11.337 -11.620 -21.466 1.00 97.94 268 GLY A N 1
ATOM 2097 C CA . GLY A 1 268 ? 10.060 -12.089 -22.022 1.00 97.94 268 GLY A CA 1
ATOM 2098 C C . GLY A 1 268 ? 9.043 -12.626 -20.999 1.00 97.94 268 GLY A C 1
ATOM 2099 O O . GLY A 1 268 ? 7.871 -12.782 -21.340 1.00 97.94 268 GLY A O 1
ATOM 2100 N N . HIS A 1 269 ? 9.424 -12.836 -19.737 1.00 98.69 269 HIS A N 1
ATOM 2101 C CA . HIS A 1 269 ? 8.519 -13.295 -18.684 1.00 98.69 269 HIS A CA 1
ATOM 2102 C C . HIS A 1 269 ? 7.685 -12.147 -18.103 1.00 98.69 269 HIS A C 1
ATOM 2104 O O . HIS A 1 269 ? 8.175 -11.041 -17.860 1.00 98.69 269 HIS A O 1
ATOM 2110 N N . ALA A 1 270 ? 6.399 -12.414 -17.860 1.00 98.75 270 ALA A N 1
ATOM 2111 C CA . ALA A 1 270 ? 5.569 -11.555 -17.024 1.00 98.75 270 ALA A CA 1
ATOM 2112 C C . ALA A 1 270 ? 5.939 -11.785 -15.554 1.00 98.75 270 ALA A C 1
ATOM 2114 O O . ALA A 1 270 ? 5.993 -12.935 -15.114 1.00 98.75 270 ALA A O 1
ATOM 2115 N N . MET A 1 271 ? 6.177 -10.694 -14.825 1.00 98.75 271 MET A N 1
ATOM 2116 C CA . MET A 1 271 ? 6.674 -10.713 -13.448 1.00 98.75 271 MET A CA 1
ATOM 2117 C C . MET A 1 271 ? 5.692 -10.013 -12.510 1.00 98.75 271 MET A C 1
ATOM 2119 O O . MET A 1 271 ? 5.166 -8.949 -12.840 1.00 98.75 271 MET A O 1
ATOM 2123 N N . GLU A 1 272 ? 5.502 -10.570 -11.318 1.00 98.81 272 GLU A N 1
ATOM 2124 C CA . GLU A 1 272 ? 4.920 -9.864 -10.183 1.00 98.81 272 GLU A CA 1
ATOM 2125 C C . GLU A 1 272 ? 6.015 -9.084 -9.436 1.00 98.81 272 GLU A C 1
ATOM 2127 O O . GLU A 1 272 ? 7.110 -9.588 -9.182 1.00 98.81 272 GLU A O 1
ATOM 2132 N N . VAL A 1 273 ? 5.722 -7.837 -9.069 1.00 98.69 273 VAL A N 1
ATOM 2133 C CA . VAL A 1 273 ? 6.602 -6.972 -8.268 1.00 98.69 273 VAL A CA 1
ATOM 2134 C C . VAL A 1 273 ? 5.868 -6.518 -7.006 1.00 98.69 273 VAL A C 1
ATOM 2136 O O . VAL A 1 273 ? 4.643 -6.569 -6.935 1.00 98.69 273 VAL A O 1
ATOM 2139 N N . GLY A 1 274 ? 6.599 -6.008 -6.014 1.00 98.31 274 GLY A N 1
ATOM 2140 C CA . GLY A 1 274 ? 6.009 -5.432 -4.800 1.00 98.31 274 GLY A CA 1
ATOM 2141 C C . GLY A 1 274 ? 6.285 -6.257 -3.538 1.00 98.31 274 GLY A C 1
ATOM 2142 O O . GLY A 1 274 ? 7.286 -6.972 -3.493 1.00 98.31 274 GLY A O 1
ATOM 2143 N N . PRO A 1 275 ? 5.456 -6.128 -2.481 1.00 98.44 275 PRO A N 1
ATOM 2144 C CA . PRO A 1 275 ? 5.752 -6.711 -1.172 1.00 98.44 275 PRO A CA 1
ATOM 2145 C C . PRO A 1 275 ? 5.963 -8.230 -1.177 1.00 98.44 275 PRO A C 1
ATOM 2147 O O . PRO A 1 275 ? 6.917 -8.686 -0.556 1.00 98.44 275 PRO A O 1
ATOM 2150 N N . LEU A 1 276 ? 5.135 -9.007 -1.891 1.00 98.38 276 LEU A N 1
ATOM 2151 C CA . LEU A 1 276 ? 5.280 -10.469 -1.933 1.00 98.38 276 LEU A CA 1
ATOM 2152 C C . LEU A 1 276 ? 6.607 -10.882 -2.585 1.00 98.38 276 LEU A C 1
ATOM 2154 O O . LEU A 1 276 ? 7.354 -11.650 -1.990 1.00 98.38 276 LEU A O 1
ATOM 2158 N N . ALA A 1 277 ? 6.946 -10.302 -3.740 1.00 98.56 277 ALA A N 1
ATOM 2159 C CA . ALA A 1 277 ? 8.224 -10.538 -4.414 1.00 98.56 277 ALA A CA 1
ATOM 2160 C C . ALA A 1 277 ? 9.432 -10.228 -3.511 1.00 98.56 277 ALA A C 1
ATOM 2162 O O . ALA A 1 277 ? 10.374 -11.011 -3.443 1.00 98.56 277 ALA A O 1
ATOM 2163 N N . ARG A 1 278 ? 9.386 -9.108 -2.775 1.00 98.56 278 ARG A N 1
ATOM 2164 C CA . ARG A 1 278 ? 10.458 -8.711 -1.847 1.00 98.56 278 ARG A CA 1
ATOM 2165 C C . ARG A 1 278 ? 10.559 -9.649 -0.641 1.00 98.56 278 ARG A C 1
ATOM 2167 O O . ARG A 1 278 ? 11.667 -9.966 -0.236 1.00 98.56 278 ARG A O 1
ATOM 2174 N N . VAL A 1 279 ? 9.434 -10.111 -0.088 1.00 98.38 279 VAL A N 1
ATOM 2175 C CA . VAL A 1 279 ? 9.428 -11.095 1.011 1.00 98.38 279 VAL A CA 1
ATOM 2176 C C . VAL A 1 279 ? 9.967 -12.447 0.546 1.00 98.38 279 VAL A C 1
ATOM 2178 O O . VAL A 1 279 ? 10.763 -13.036 1.264 1.00 98.38 279 VAL A O 1
ATOM 2181 N N . LEU A 1 280 ? 9.585 -12.919 -0.645 1.00 98.25 280 LEU A N 1
ATOM 2182 C CA . LEU A 1 280 ? 10.114 -14.167 -1.209 1.00 98.25 280 LEU A CA 1
ATOM 2183 C C . LEU A 1 280 ? 11.616 -14.081 -1.496 1.00 98.25 280 LEU A C 1
ATOM 2185 O O . LEU A 1 280 ? 12.313 -15.063 -1.306 1.00 98.25 280 LEU A O 1
ATOM 2189 N N . MET A 1 281 ? 12.115 -12.914 -1.909 1.00 97.88 281 MET A N 1
ATOM 2190 C CA . MET A 1 281 ? 13.552 -12.690 -2.108 1.00 97.88 281 MET A CA 1
ATOM 2191 C C . MET A 1 281 ? 14.348 -12.668 -0.792 1.00 97.88 281 MET A C 1
ATOM 2193 O O . MET A 1 281 ? 15.545 -12.932 -0.785 1.00 97.88 281 MET A O 1
ATOM 2197 N N . LEU A 1 282 ? 13.697 -12.317 0.321 1.00 97.25 282 LEU A N 1
ATOM 2198 C CA . LEU A 1 282 ? 14.297 -12.319 1.659 1.00 97.25 282 LEU A CA 1
ATOM 2199 C C . LEU A 1 282 ? 14.275 -13.701 2.337 1.00 97.25 282 LEU A C 1
ATOM 2201 O O . LEU A 1 282 ? 14.932 -13.855 3.367 1.00 97.25 282 LEU A O 1
ATOM 2205 N N . TYR A 1 283 ? 13.479 -14.647 1.827 1.00 94.06 283 TYR A N 1
ATOM 2206 C CA . TYR A 1 283 ? 13.228 -15.960 2.430 1.00 94.06 283 TYR A CA 1
ATOM 2207 C C . TYR A 1 283 ? 14.238 -17.007 1.958 1.00 94.06 283 TYR A C 1
ATOM 2209 O O . TYR A 1 283 ? 14.812 -17.692 2.836 1.00 94.06 283 TYR A O 1
#

Radius of gyration: 24.36 Å; chains: 1; bounding box: 56×50×62 Å

Secondary structure (DSSP, 8-state):
-TTT--TTGGGG--HHHHHHHHHHH---S---HHHHHHHHHHHHHHHHTT--GGGTT--TT-TT----HHHHHHHHHHHHHHHHHHHHHTHHHHHHHSSSSS---BTTB-SS-B-TT-SSSB-HHHHHHHHHHHHHHHHHIIIIIHHHHHHHHHH-GGGGGSS-----EEEEEEEESS-TT-GGGEEEEEEEE-TT-TT-PBP--TT-TTTEEEE-TTBSEE-TT-TT--B-GGG---EE---SPPSS-S---TTS--BSS-EEEETTB--EESHHHHHHHH-

Foldseek 3Di:
DCVAAALVQLLVDQLCVLLVLLVVLFPPPQRDSVSLVVLSVVSVVCVVVVCVDVNPPDDHPPPNHQDHNSLNSLVSSLVVVCVVLVVLLQCLLCLFQVDPPPGDQDVPGGPAADDQPDPRGNHPVSVVSNVVSVVSVCCCCVGPVVSSVVVSCVRVVVCVVDDDDALKAFDQADDAPPDPVDQVRGPQHGFMGHNVPLVDTHHADLPDFLFKWWADFQAQAADPVGRGDTGRPVRDDDHGHDPWDDPPDDDTDRVGHGYNDIQIGGNNGRHDYDDVSRVSSVD

Sequence (283 aa):
ALDFVDMVSALNADPKATSELAQSISSYPKSSPGYFSDMQKKLKTFVEGGQLGIFAQAYWGHPAYKLPPEANLMAVAHYLEALSWQRDVAKLHTIFGGKNPHPNFLVGGVACPIDLNSDSAINAKKLAQVQEIINKMNVFVEQVYIPDLLTIASFYKDWGSRGEGLGNFLTFGDFPEKGMDDPSSFLIPSGAILDRDLSTIRDVDMNAADEIQEYVAHSFYDYSDGKEAPLHPYDGETNLNYSGPKPPYKQLDVDNSYSWLKSPRWKGHAMEVGPLARVLMLY

pLDDT: mean 97.27, std 2.05, range [88.0, 98.88]